Protein AF-A0AAD5MG02-F1 (afdb_monomer_lite)

Radius of gyration: 31.18 Å; chains: 1; bounding box: 85×45×85 Å

Secondary structure (DSSP, 8-state):
----HHHHHHHHHHHHH-SS--HHHHHHHHHHTT-S-HHHHHHHHHHHHHHGGG-GGGHHHHHHHHHGGGGSS-HHHHHHHHHHGGGGGSS-GGGHHHHHHHHHHGGG-S-HHHHHHHHHHHHHHHHHSHHHHHHHHHHHHHH--SHHHHHHHHHHHHHHHHHHSTT---HHHHHHHHHHHHHHHHH--HHHHHHHHHHHHH-SSS-HHHHHHHHHHHHHHHHHHHHHHHHS---HHHHHHHHHHHHHHHHHHHHHHHSGGGTT--B-HHHHHHHHHGGGGGGGS-HHHHHHHHHHHHHHHHTT-BPPPS-THHHHHHHHHHHHHSPPTTS-----THHHHHHTT--------HHHHHHHHHHHHHHHHH-

pLDDT: mean 81.44, std 16.04, range [29.83, 98.19]

Organism: Parelaphostrongylus tenuis (NCBI:txid148309)

InterPro domains:
  IPR008383 Apoptosis inhibitory 5 [PF05918] (7-350)
  IPR008383 Apoptosis inhibitory 5 [PTHR12758] (4-356)
  IPR016024 Armadillo-type fold [SSF48371] (6-332)

Structure (mmCIF, N/CA/C/O backbone):
data_AF-A0AAD5MG02-F1
#
_entry.id   AF-A0AAD5MG02-F1
#
loop_
_atom_site.group_PDB
_atom_site.id
_atom_site.type_symbol
_atom_site.label_atom_id
_atom_site.label_alt_id
_atom_site.label_comp_id
_atom_site.label_asym_id
_atom_site.label_entity_id
_atom_site.label_seq_id
_atom_site.pdbx_PDB_ins_code
_atom_site.Cartn_x
_atom_site.Cartn_y
_atom_site.Cartn_z
_atom_site.occupancy
_atom_site.B_iso_or_equiv
_atom_site.auth_seq_id
_atom_site.auth_comp_id
_atom_site.auth_asym_id
_atom_site.auth_atom_id
_atom_site.pdbx_PDB_model_num
ATOM 1 N N . MET A 1 1 ? -28.389 16.555 26.994 1.00 54.78 1 MET A N 1
ATOM 2 C CA . MET A 1 1 ? -27.982 16.157 28.359 1.00 54.78 1 MET A CA 1
ATOM 3 C C . MET A 1 1 ? -26.572 16.661 28.586 1.00 54.78 1 MET A C 1
ATOM 5 O O . MET A 1 1 ? -25.780 16.582 27.655 1.00 54.78 1 MET A O 1
ATOM 9 N N . ASN A 1 2 ? -26.277 17.225 29.756 1.00 69.19 2 ASN A N 1
ATOM 10 C CA . ASN A 1 2 ? -24.897 17.519 30.132 1.00 69.19 2 ASN A CA 1
ATOM 11 C C . ASN A 1 2 ? -24.335 16.233 30.746 1.00 69.19 2 ASN A C 1
ATOM 13 O O . ASN A 1 2 ? -24.866 15.777 31.755 1.00 69.19 2 ASN A O 1
ATOM 17 N N . PHE A 1 3 ? -23.372 15.599 30.084 1.00 79.94 3 PHE A N 1
ATOM 18 C CA . PHE A 1 3 ? -22.771 14.362 30.577 1.00 79.94 3 PHE A CA 1
ATOM 19 C C . PHE A 1 3 ? -21.590 14.726 31.468 1.00 79.94 3 PHE A C 1
ATOM 21 O O . PHE A 1 3 ? -20.590 15.234 30.963 1.00 79.94 3 PHE A O 1
ATOM 28 N N . ASP A 1 4 ? -21.718 14.477 32.769 1.00 84.56 4 ASP A N 1
ATOM 29 C CA . ASP A 1 4 ? -20.604 14.539 33.710 1.00 84.56 4 ASP A CA 1
ATOM 30 C C . ASP A 1 4 ? -20.109 13.126 34.065 1.00 84.56 4 ASP A C 1
ATOM 32 O O . ASP A 1 4 ? -20.733 12.109 33.743 1.00 84.56 4 ASP A O 1
ATOM 36 N N . ALA A 1 5 ? -18.940 13.055 34.705 1.00 85.56 5 ALA A N 1
ATOM 37 C CA . ALA A 1 5 ? -18.334 11.783 35.081 1.00 85.56 5 ALA A CA 1
ATOM 38 C C . ALA A 1 5 ? -19.206 10.973 36.060 1.00 85.56 5 ALA A C 1
ATOM 40 O O . ALA A 1 5 ? -19.232 9.748 35.965 1.00 85.56 5 ALA A O 1
ATOM 41 N N . SER A 1 6 ? -19.934 11.633 36.970 1.00 87.56 6 SER A N 1
ATOM 42 C CA . SER A 1 6 ? -20.776 10.961 37.971 1.00 87.56 6 SER A CA 1
ATOM 43 C C . SER A 1 6 ? -21.927 10.213 37.304 1.00 87.56 6 SER A C 1
ATOM 45 O O . SER A 1 6 ? -22.115 9.024 37.552 1.00 87.56 6 SER A O 1
ATOM 47 N N . ALA A 1 7 ? -22.634 10.879 36.389 1.00 88.12 7 ALA A N 1
ATOM 48 C CA . ALA A 1 7 ? -23.720 10.281 35.626 1.00 88.12 7 ALA A CA 1
ATOM 49 C C . ALA A 1 7 ? -23.243 9.068 34.814 1.00 88.12 7 ALA A C 1
ATOM 51 O O . ALA A 1 7 ? -23.943 8.060 34.732 1.00 88.12 7 ALA A O 1
ATOM 52 N N . LEU A 1 8 ? -22.035 9.129 34.243 1.00 89.50 8 LEU A N 1
ATOM 53 C CA . LEU A 1 8 ? -21.461 8.008 33.497 1.00 89.50 8 LEU A CA 1
ATOM 54 C C . LEU A 1 8 ? -21.097 6.819 34.389 1.00 89.50 8 LEU A C 1
ATOM 56 O O . LEU A 1 8 ? -21.313 5.682 33.975 1.00 89.50 8 LEU A O 1
ATOM 60 N N . TYR A 1 9 ? -20.581 7.047 35.599 1.00 91.00 9 TYR A N 1
ATOM 61 C CA . TYR A 1 9 ? -20.333 5.956 36.546 1.00 91.00 9 TYR A CA 1
ATOM 62 C C . TYR A 1 9 ? -21.632 5.289 37.003 1.00 91.00 9 TYR A C 1
ATOM 64 O O . TYR A 1 9 ? -21.687 4.063 37.054 1.00 91.00 9 TYR A O 1
ATOM 72 N N . GLU A 1 10 ? -22.690 6.064 37.256 1.00 89.50 10 GLU A N 1
ATOM 73 C CA . GLU A 1 10 ? -24.010 5.508 37.575 1.00 89.50 10 GLU A CA 1
ATOM 74 C C . GLU A 1 10 ? -24.573 4.678 36.414 1.00 89.50 10 GLU A C 1
ATOM 76 O O . GLU A 1 10 ? -25.092 3.586 36.640 1.00 89.50 10 GLU A O 1
ATOM 81 N N . ILE A 1 11 ? -24.439 5.159 35.170 1.00 87.69 11 ILE A N 1
ATOM 82 C CA . ILE A 1 11 ? -24.809 4.392 33.970 1.00 87.69 11 ILE A CA 1
ATOM 83 C C . ILE A 1 11 ? -23.996 3.093 33.896 1.00 87.69 11 ILE A C 1
ATOM 85 O O . ILE A 1 11 ? -24.567 2.029 33.678 1.00 87.69 11 ILE A O 1
ATOM 89 N N . CYS A 1 12 ? -22.678 3.150 34.110 1.00 87.44 12 CYS A N 1
ATOM 90 C CA . CYS A 1 12 ? -21.825 1.962 34.091 1.00 87.44 12 CYS A CA 1
ATOM 91 C C . CYS A 1 12 ? -22.252 0.939 35.143 1.00 87.44 12 CYS A C 1
ATOM 93 O O . CYS A 1 12 ? -22.346 -0.242 34.829 1.00 87.44 12 CYS A O 1
ATOM 95 N N . GLN A 1 13 ? -22.544 1.380 36.368 1.00 87.88 13 GLN A N 1
ATOM 96 C CA . GLN A 1 13 ? -22.988 0.488 37.433 1.00 87.88 13 GLN A CA 1
ATOM 97 C C . GLN A 1 13 ? -24.324 -0.176 37.078 1.00 87.88 13 GLN A C 1
ATOM 99 O O . GLN A 1 13 ? -24.464 -1.387 37.218 1.00 87.88 13 GLN A O 1
ATOM 104 N N . ARG A 1 14 ? -25.279 0.574 36.512 1.00 86.88 14 ARG A N 1
ATOM 105 C CA . ARG A 1 14 ? -26.535 -0.011 36.017 1.00 86.88 14 ARG A CA 1
ATOM 106 C C . ARG A 1 14 ? -26.313 -1.008 34.881 1.00 86.88 14 ARG A C 1
ATOM 108 O O . ARG A 1 14 ? -26.971 -2.044 34.859 1.00 86.88 14 ARG A O 1
ATOM 115 N N . LEU A 1 15 ? -25.387 -0.740 33.961 1.00 86.81 15 LEU A N 1
ATOM 116 C CA . LEU A 1 15 ? -25.027 -1.669 32.883 1.00 86.81 15 LEU A CA 1
ATOM 117 C C . LEU A 1 15 ? -24.324 -2.939 33.396 1.00 86.81 15 LEU A C 1
ATOM 119 O O . LEU A 1 15 ? -24.444 -3.985 32.766 1.00 86.81 15 LEU A O 1
ATOM 123 N N . GLU A 1 16 ? -23.609 -2.868 34.521 1.00 85.62 16 GLU A N 1
ATOM 124 C CA . GLU A 1 16 ? -23.004 -4.034 35.180 1.00 85.62 16 GLU A CA 1
ATOM 125 C C . GLU A 1 16 ? -24.028 -4.864 35.966 1.00 85.62 16 GLU A C 1
ATOM 127 O O . GLU A 1 16 ? -24.020 -6.092 35.876 1.00 85.62 16 GLU A O 1
ATOM 132 N N . ASP A 1 17 ? -24.906 -4.194 36.715 1.00 82.62 17 ASP A N 1
ATOM 133 C CA . ASP A 1 17 ? -25.887 -4.826 37.603 1.00 82.62 17 ASP A CA 1
ATOM 134 C C . ASP A 1 17 ? -27.104 -5.370 36.836 1.00 82.62 17 ASP A C 1
ATOM 136 O O . ASP A 1 17 ? -27.787 -6.300 37.282 1.00 82.62 17 ASP A O 1
ATOM 140 N N . SER A 1 18 ? -27.409 -4.797 35.669 1.00 63.44 18 SER A N 1
ATOM 141 C CA . SER A 1 18 ? -28.545 -5.226 34.863 1.00 63.44 18 SER A CA 1
ATOM 142 C C . SER A 1 18 ? -28.250 -6.539 34.130 1.00 63.44 18 SER A C 1
ATOM 144 O O . SER A 1 18 ? -27.564 -6.613 33.117 1.00 63.44 18 SER A O 1
ATOM 146 N N . HIS A 1 19 ? -28.898 -7.615 34.582 1.00 53.25 19 HIS A N 1
ATOM 147 C CA . HIS A 1 19 ? -29.092 -8.820 33.765 1.00 53.25 19 HIS A CA 1
ATOM 148 C C . HIS A 1 19 ? -30.003 -8.565 32.541 1.00 53.25 19 HIS A C 1
ATOM 150 O O . HI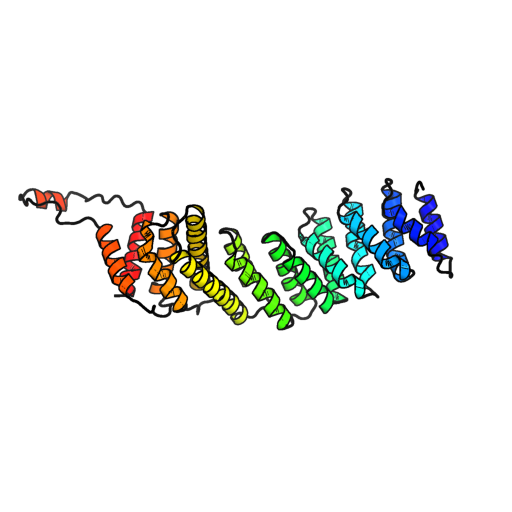S A 1 19 ? -30.110 -9.414 31.653 1.00 53.25 19 HIS A O 1
ATOM 156 N N . SER A 1 20 ? -30.680 -7.410 32.494 1.00 52.50 20 SER A N 1
ATOM 157 C CA . SER A 1 20 ? -31.603 -6.987 31.440 1.00 52.50 20 SER A CA 1
ATOM 158 C C . SER A 1 20 ? -30.958 -5.969 30.502 1.00 52.50 20 SER A C 1
ATOM 160 O O . SER A 1 20 ? -30.502 -4.921 30.938 1.00 52.50 20 SER A O 1
ATOM 162 N N . LYS A 1 21 ? -30.998 -6.267 29.203 1.00 57.50 21 LYS A N 1
ATOM 163 C CA . LYS A 1 21 ? -30.464 -5.483 28.080 1.00 57.50 21 LYS A CA 1
ATOM 164 C C . LYS A 1 21 ? -31.166 -4.122 27.908 1.00 57.50 21 LYS A C 1
ATOM 166 O O . LYS A 1 21 ? -31.864 -3.925 26.913 1.00 57.50 21 LYS A O 1
ATOM 171 N N . ASP A 1 22 ? -31.035 -3.196 28.855 1.00 65.50 22 ASP A N 1
ATOM 172 C CA . ASP A 1 22 ? -31.607 -1.858 28.691 1.00 65.50 22 ASP A CA 1
ATOM 173 C C . ASP A 1 22 ? -30.746 -1.045 27.712 1.00 65.50 22 ASP A C 1
ATOM 175 O O . ASP A 1 22 ? -29.713 -0.467 28.049 1.00 65.50 22 ASP A O 1
ATOM 179 N N . SER A 1 23 ? -31.163 -1.066 26.444 1.00 78.50 23 SER A N 1
ATOM 180 C CA . SER A 1 23 ? -30.468 -0.438 25.309 1.00 78.50 23 SER A CA 1
ATOM 181 C C . SER A 1 23 ? -30.366 1.094 25.458 1.00 78.50 23 SER A C 1
ATOM 183 O O . SER A 1 23 ? -29.546 1.735 24.797 1.00 78.50 23 SER A O 1
ATOM 185 N N . THR A 1 24 ? -31.156 1.692 26.359 1.00 87.06 24 THR A N 1
ATOM 186 C CA . THR A 1 24 ? -31.164 3.138 26.624 1.00 87.06 24 THR A CA 1
ATOM 187 C C . THR A 1 24 ? -29.880 3.617 27.295 1.00 87.06 24 THR A C 1
ATOM 189 O O . THR A 1 24 ? -29.286 4.597 26.849 1.00 87.06 24 THR A O 1
ATOM 192 N N . ASP A 1 25 ? -29.415 2.920 28.332 1.00 89.12 25 ASP A N 1
ATOM 193 C CA . ASP A 1 25 ? -28.222 3.325 29.086 1.00 89.12 25 ASP A CA 1
ATOM 194 C C . ASP A 1 25 ? -26.956 3.215 28.221 1.00 89.12 25 ASP A C 1
ATOM 196 O O . ASP A 1 25 ? -26.110 4.111 28.219 1.00 89.12 25 ASP A O 1
ATOM 200 N N . PHE A 1 26 ? -26.866 2.179 27.381 1.00 92.00 26 PHE A N 1
ATOM 201 C CA . PHE A 1 26 ? -25.775 2.066 26.413 1.00 92.00 26 PHE A CA 1
ATOM 202 C C . PHE A 1 26 ? -25.835 3.168 25.343 1.00 92.00 26 PHE A C 1
ATOM 204 O O . PHE A 1 26 ? -24.799 3.714 24.962 1.00 92.00 26 PHE A O 1
ATOM 211 N N . GLN A 1 27 ? -27.034 3.562 24.896 1.00 93.75 27 GLN A N 1
ATOM 212 C CA . GLN A 1 27 ? -27.193 4.704 23.992 1.00 93.75 27 GLN A CA 1
ATOM 213 C C . GLN A 1 27 ? -26.687 6.008 24.627 1.00 93.75 27 GLN A C 1
ATOM 215 O O . GLN A 1 27 ? -26.018 6.784 23.947 1.00 93.75 27 GLN A O 1
ATOM 220 N N . LEU A 1 28 ? -26.926 6.226 25.925 1.00 92.56 28 LEU A N 1
ATOM 221 C CA . LEU A 1 28 ? -26.389 7.387 26.640 1.00 92.56 28 LEU A CA 1
ATOM 222 C C . LEU A 1 28 ? -24.854 7.384 26.669 1.00 92.56 28 LEU A C 1
ATOM 224 O O . LEU A 1 28 ? -24.252 8.444 26.498 1.00 92.56 28 LEU A O 1
ATOM 228 N N . CYS A 1 29 ? -24.206 6.219 26.814 1.00 93.56 29 CYS A N 1
ATOM 229 C CA . CYS A 1 29 ? -22.749 6.117 26.670 1.00 93.56 29 CYS A CA 1
ATOM 230 C C . CYS A 1 29 ? -22.286 6.528 25.266 1.00 93.56 29 CYS A C 1
ATOM 232 O O . CYS A 1 29 ? -21.347 7.313 25.144 1.00 93.56 29 CYS A O 1
ATOM 234 N N . ILE A 1 30 ? -22.959 6.050 24.213 1.00 95.50 30 ILE A N 1
ATOM 235 C CA . ILE A 1 30 ? -22.635 6.407 22.822 1.00 95.50 30 ILE A CA 1
ATOM 236 C C . ILE A 1 30 ? -22.778 7.919 22.603 1.00 95.50 30 ILE A C 1
ATOM 238 O O . ILE A 1 30 ? -21.907 8.548 22.000 1.00 95.50 30 ILE A O 1
ATOM 242 N N . ASP A 1 31 ? -23.850 8.520 23.113 1.00 94.69 31 ASP A N 1
ATOM 243 C CA . ASP A 1 31 ? -24.109 9.953 22.973 1.00 94.69 31 ASP A CA 1
ATOM 244 C C . ASP A 1 31 ? -23.069 10.789 23.740 1.00 94.69 31 ASP A C 1
ATOM 246 O O . ASP A 1 31 ? -22.605 11.823 23.248 1.00 94.69 31 ASP A O 1
ATOM 250 N N . ALA A 1 32 ? -22.629 10.306 24.906 1.00 94.44 32 ALA A N 1
ATOM 251 C CA . ALA A 1 32 ? -21.618 10.953 25.737 1.00 94.44 32 ALA A CA 1
ATOM 252 C C . ALA A 1 32 ? -20.209 10.963 25.120 1.00 94.44 32 ALA A C 1
ATOM 254 O O . ALA A 1 32 ? -19.401 11.821 25.484 1.00 94.44 32 ALA A O 1
ATOM 255 N N . ILE A 1 33 ? -19.912 10.105 24.133 1.00 95.56 33 ILE A N 1
ATOM 256 C CA . ILE A 1 33 ? -18.658 10.179 23.353 1.00 95.56 33 ILE A CA 1
ATOM 257 C C . ILE A 1 33 ? -18.509 11.559 22.691 1.00 95.56 33 ILE A C 1
ATOM 259 O O . ILE A 1 33 ? -17.402 12.074 22.538 1.00 95.56 33 ILE A O 1
ATOM 263 N N . LYS A 1 34 ? -19.626 12.201 22.335 1.00 90.62 34 LYS A N 1
ATOM 264 C CA . LYS A 1 34 ? -19.642 13.530 21.708 1.00 90.62 34 LYS A CA 1
ATOM 265 C C . LYS A 1 34 ? -19.644 14.679 22.723 1.00 90.62 34 LYS A C 1
ATOM 267 O O . LYS A 1 34 ? -19.766 15.833 22.317 1.00 90.62 34 LYS A O 1
ATOM 272 N N . SER A 1 35 ? -19.512 14.391 24.022 1.00 88.94 35 SER A N 1
ATOM 273 C CA . SER A 1 35 ? -19.471 15.413 25.074 1.00 88.94 35 SER A CA 1
ATOM 274 C C . SER A 1 35 ? -18.308 16.394 24.873 1.00 88.94 35 SER A C 1
ATOM 276 O O . SER A 1 35 ? -17.246 16.038 24.354 1.00 88.94 35 SER A O 1
ATOM 278 N N . GLY A 1 36 ? -18.507 17.645 25.297 1.00 85.94 36 GLY A N 1
ATOM 279 C CA . GLY A 1 36 ? -17.442 18.649 25.363 1.00 85.94 36 GLY A CA 1
ATOM 280 C C . GLY A 1 36 ? -16.478 18.426 26.532 1.00 85.94 36 GLY A C 1
ATOM 281 O O . GLY A 1 36 ? -15.329 18.853 26.458 1.00 85.94 36 GLY A O 1
ATOM 282 N N . ASP A 1 37 ? -16.916 17.728 27.585 1.00 90.38 37 ASP A N 1
ATOM 283 C CA . ASP A 1 37 ? -16.058 17.361 28.714 1.00 90.38 37 ASP A CA 1
ATOM 284 C C . ASP A 1 37 ? -15.149 16.180 28.338 1.00 90.38 37 ASP A C 1
ATOM 286 O O . ASP A 1 37 ? -15.613 15.086 28.005 1.00 90.38 37 ASP A O 1
ATOM 290 N N . ILE A 1 38 ? -13.836 16.408 28.410 1.00 91.06 38 ILE A N 1
ATOM 291 C CA . ILE A 1 38 ? -12.793 15.435 28.070 1.00 91.06 38 ILE A CA 1
ATOM 292 C C . ILE A 1 38 ? -12.845 14.215 28.998 1.00 91.06 38 ILE A C 1
ATOM 294 O O . ILE A 1 38 ? -12.635 13.093 28.533 1.00 91.06 38 ILE A O 1
ATOM 298 N N . LEU A 1 39 ? -13.125 14.403 30.292 1.00 91.38 39 LEU A N 1
ATOM 299 C CA . LEU A 1 39 ? -13.183 13.293 31.247 1.00 91.38 39 LEU A CA 1
ATOM 300 C C . LEU A 1 39 ? -14.397 12.410 30.968 1.00 91.38 39 LEU A C 1
ATOM 302 O O . LEU A 1 39 ? -14.245 11.196 30.811 1.00 91.38 39 LEU A O 1
ATOM 306 N N . ALA A 1 40 ? -15.574 13.023 30.828 1.00 92.75 40 ALA A N 1
ATOM 307 C CA . ALA A 1 40 ? -16.793 12.316 30.456 1.00 92.75 40 ALA A CA 1
ATOM 308 C C . ALA A 1 40 ? -16.628 11.576 29.119 1.00 92.75 40 ALA A C 1
ATOM 310 O O . ALA A 1 40 ? -16.962 10.399 29.012 1.00 92.75 40 ALA A O 1
ATOM 311 N N . LYS A 1 41 ? -16.019 12.219 28.119 1.00 94.56 41 LYS A N 1
ATOM 312 C CA . LYS A 1 41 ? -15.727 11.605 26.819 1.00 94.56 41 LYS A CA 1
ATOM 313 C C . LYS A 1 41 ? -14.838 10.366 26.937 1.00 94.56 41 LYS A C 1
ATOM 315 O O . LYS A 1 41 ? -15.163 9.326 26.368 1.00 94.56 41 LYS A O 1
ATOM 320 N N . LYS A 1 42 ? -13.722 10.453 27.669 1.00 95.25 42 LYS A N 1
ATOM 321 C CA . LYS A 1 42 ? -12.801 9.316 27.857 1.00 95.25 42 LYS A CA 1
ATOM 322 C C . LYS A 1 42 ? -13.487 8.149 28.570 1.00 95.25 42 LYS A C 1
ATOM 324 O O . LYS A 1 42 ? -13.330 7.007 28.141 1.00 95.25 42 LYS A O 1
ATOM 329 N N . LEU A 1 43 ? -14.289 8.430 29.599 1.00 95.44 43 LEU A N 1
ATOM 330 C CA . LEU A 1 43 ? -15.087 7.413 30.292 1.00 95.44 43 LEU A CA 1
ATOM 331 C C . LEU A 1 43 ? -16.120 6.769 29.362 1.00 95.44 43 LEU A C 1
ATOM 333 O O . LEU A 1 43 ? -16.201 5.545 29.282 1.00 95.44 43 LEU A O 1
ATOM 337 N N . ALA A 1 44 ? -16.850 7.580 28.597 1.00 96.31 44 ALA A N 1
ATOM 338 C CA . ALA A 1 44 ? -17.839 7.105 27.637 1.00 96.31 44 ALA A CA 1
ATOM 339 C C . ALA A 1 44 ? -17.224 6.167 26.587 1.00 96.31 44 ALA A C 1
ATOM 341 O O . ALA A 1 44 ? -17.791 5.115 26.295 1.00 96.31 44 ALA A O 1
ATOM 342 N N . ILE A 1 45 ? -16.035 6.492 26.069 1.00 97.38 45 ILE A N 1
ATOM 343 C CA . ILE A 1 45 ? -15.289 5.632 25.137 1.00 97.38 45 ILE A CA 1
ATOM 344 C C . ILE A 1 45 ? -14.947 4.283 25.787 1.00 97.38 45 ILE A C 1
ATOM 346 O O . ILE A 1 45 ? -15.205 3.234 25.195 1.00 97.38 45 ILE A O 1
ATOM 350 N N . GLN A 1 46 ? -14.407 4.290 27.011 1.00 96.56 46 GLN A N 1
ATOM 351 C CA . GLN A 1 46 ? -14.048 3.062 27.734 1.00 96.56 46 GLN A CA 1
ATOM 352 C C . GLN A 1 46 ? -15.262 2.163 27.981 1.00 96.56 46 GLN A C 1
ATOM 354 O O . GLN A 1 46 ? -15.201 0.961 27.716 1.00 96.56 46 GLN A O 1
ATOM 359 N N . PHE A 1 47 ? -16.372 2.736 28.450 1.00 95.06 47 PHE A N 1
ATOM 360 C CA . PHE A 1 47 ? -17.608 1.988 28.687 1.00 95.06 47 PHE A CA 1
ATOM 361 C C . PHE A 1 47 ? -18.204 1.463 27.384 1.00 95.06 47 PHE A C 1
ATOM 363 O O . PHE A 1 47 ? -18.626 0.309 27.326 1.00 95.06 47 PHE A O 1
ATOM 370 N N . THR A 1 48 ? -18.150 2.253 26.310 1.00 96.25 48 THR A N 1
ATOM 371 C CA . THR A 1 48 ? -18.650 1.822 25.002 1.00 96.25 48 THR A CA 1
ATOM 372 C C . THR A 1 48 ? -17.891 0.600 24.490 1.00 96.25 48 THR A C 1
ATOM 374 O O . THR A 1 48 ? -18.529 -0.358 24.062 1.00 96.25 48 THR A O 1
ATOM 377 N N . PHE A 1 49 ? -16.556 0.570 24.594 1.00 96.12 49 PHE A N 1
ATOM 378 C CA . PHE A 1 49 ? -15.783 -0.631 24.252 1.00 96.12 49 PHE A CA 1
ATOM 379 C C . PHE A 1 49 ? -16.104 -1.813 25.167 1.00 96.12 49 PHE A C 1
ATOM 381 O O . PHE A 1 49 ? -16.282 -2.930 24.687 1.00 96.12 49 PHE A O 1
ATOM 388 N N . ARG A 1 50 ? -16.205 -1.576 26.480 1.00 94.06 50 ARG A N 1
ATOM 389 C CA . ARG A 1 50 ? -16.451 -2.630 27.473 1.00 94.06 50 ARG A CA 1
ATOM 390 C C . ARG A 1 50 ? -17.767 -3.370 27.236 1.00 94.06 50 ARG A C 1
ATOM 392 O O . ARG A 1 50 ? -17.807 -4.587 27.388 1.00 94.06 50 ARG A O 1
ATOM 399 N N . PHE A 1 51 ? -18.825 -2.645 26.881 1.00 92.25 51 PHE A N 1
ATOM 400 C CA . PHE A 1 51 ? -20.167 -3.207 26.717 1.00 92.25 51 PHE A CA 1
ATOM 401 C C . PHE A 1 51 ? -20.554 -3.468 25.252 1.00 92.25 51 PHE A C 1
ATOM 403 O O . PHE A 1 51 ? -21.650 -3.964 24.999 1.00 92.25 51 PHE A O 1
ATOM 410 N N . PHE A 1 52 ? -19.665 -3.198 24.288 1.00 93.00 52 PHE A N 1
ATOM 411 C CA . PHE A 1 52 ? -19.932 -3.299 22.846 1.00 93.00 52 PHE A CA 1
ATOM 412 C C . PHE A 1 52 ? -20.576 -4.631 22.425 1.00 93.00 52 PHE A C 1
ATOM 414 O O . PHE A 1 52 ? -21.543 -4.665 21.659 1.00 93.00 52 PHE A O 1
ATOM 421 N N . ASP A 1 53 ? -20.068 -5.746 22.951 1.00 90.25 53 ASP A N 1
ATOM 422 C CA . ASP A 1 53 ? -20.554 -7.074 22.581 1.00 90.25 53 ASP A CA 1
ATOM 423 C C . ASP A 1 53 ? -21.942 -7.399 23.153 1.00 90.25 53 ASP A C 1
ATOM 425 O O . ASP A 1 53 ? -22.643 -8.232 22.575 1.00 90.25 53 ASP A O 1
ATOM 429 N N . LEU A 1 54 ? -22.372 -6.724 24.225 1.00 89.88 54 LEU A N 1
ATOM 430 C CA . LEU A 1 54 ? -23.654 -6.976 24.893 1.00 89.88 54 LEU A CA 1
ATOM 431 C C . LEU A 1 54 ? -24.860 -6.393 24.139 1.00 89.88 54 LEU A C 1
ATOM 433 O O . LEU A 1 54 ? -25.978 -6.877 24.329 1.00 89.88 54 LEU A O 1
ATOM 437 N N . PHE A 1 55 ? -24.636 -5.413 23.255 1.00 90.25 55 PHE A N 1
ATOM 438 C CA . PHE A 1 55 ? -25.692 -4.672 2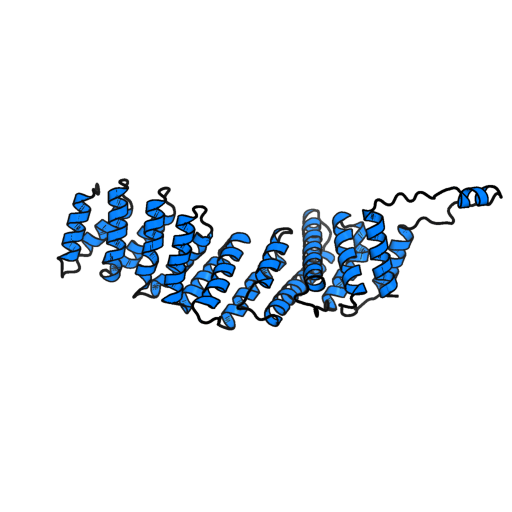2.549 1.00 90.25 55 PHE A CA 1
ATOM 439 C C . PHE A 1 55 ? -25.543 -4.743 21.016 1.00 90.25 55 PHE A C 1
ATOM 441 O O . PHE A 1 55 ? -25.171 -3.750 20.383 1.00 90.25 55 PHE A O 1
ATOM 448 N N . PRO A 1 56 ? -25.827 -5.902 20.378 1.00 89.50 56 PRO A N 1
ATOM 449 C CA . PRO A 1 56 ? -25.688 -6.085 18.929 1.00 89.50 56 PRO A CA 1
ATOM 450 C C . PRO A 1 56 ? -26.432 -5.045 18.081 1.00 89.50 56 PRO A C 1
ATOM 452 O O . PRO A 1 56 ? -25.912 -4.603 17.061 1.00 89.50 56 PRO A O 1
ATOM 455 N N . ASP A 1 57 ? -27.614 -4.615 18.528 1.00 90.88 57 ASP A N 1
ATOM 456 C CA . ASP A 1 57 ? -28.476 -3.612 17.890 1.00 90.88 57 ASP A CA 1
ATOM 457 C C . ASP A 1 57 ? -27.859 -2.205 17.850 1.00 90.88 57 ASP A C 1
ATOM 459 O O . ASP A 1 57 ? -28.254 -1.371 17.035 1.00 90.88 57 ASP A O 1
ATOM 463 N N . LYS A 1 58 ? -26.864 -1.940 18.702 1.00 92.50 58 LYS A N 1
ATOM 464 C CA . LYS A 1 58 ? -26.204 -0.635 18.829 1.00 92.50 58 LYS A CA 1
ATOM 465 C C . LYS A 1 58 ? -24.766 -0.616 18.321 1.00 92.50 58 LYS A C 1
ATOM 467 O O . LYS A 1 58 ? -24.186 0.464 18.232 1.00 92.50 58 LYS A O 1
ATOM 472 N N . ARG A 1 59 ? -24.193 -1.762 17.939 1.00 92.94 59 ARG A N 1
ATOM 473 C CA . ARG A 1 59 ? -22.778 -1.880 17.535 1.00 92.94 59 ARG A CA 1
ATOM 474 C C . ARG A 1 59 ? -22.387 -0.938 16.400 1.00 92.94 59 ARG A C 1
ATOM 476 O O . ARG A 1 59 ? -21.375 -0.259 16.508 1.00 92.94 59 ARG A O 1
ATOM 483 N N . ALA A 1 60 ? -23.207 -0.832 15.355 1.00 93.94 60 ALA A N 1
ATOM 484 C CA . ALA A 1 60 ? -22.928 0.074 14.239 1.00 93.94 60 ALA A CA 1
ATOM 485 C C . ALA A 1 60 ? -22.889 1.549 14.686 1.00 93.94 60 ALA A C 1
ATOM 487 O O . ALA A 1 60 ? -21.978 2.291 14.324 1.00 93.94 60 ALA A O 1
ATOM 488 N N . ALA A 1 61 ? -23.845 1.970 15.522 1.00 95.38 61 ALA A N 1
ATOM 489 C CA . ALA A 1 61 ? -23.882 3.329 16.061 1.00 95.38 61 ALA A CA 1
ATOM 490 C C . ALA A 1 61 ? -22.694 3.605 16.998 1.00 95.38 61 ALA A C 1
ATOM 492 O O . ALA A 1 61 ? -22.060 4.655 16.892 1.00 95.38 61 ALA A O 1
ATOM 493 N N . ALA A 1 62 ? -22.365 2.645 17.867 1.00 96.12 62 ALA A N 1
ATOM 494 C CA . ALA A 1 62 ? -21.227 2.716 18.774 1.00 96.12 62 ALA A CA 1
ATOM 495 C C . ALA A 1 62 ? -19.901 2.820 18.011 1.00 96.12 62 ALA A C 1
ATOM 497 O O . ALA A 1 62 ? -19.102 3.708 18.295 1.00 96.12 62 ALA A O 1
ATOM 498 N N . LEU A 1 63 ? -19.685 1.965 17.006 1.00 96.44 63 LEU A N 1
ATOM 499 C CA . LEU A 1 63 ? -18.456 1.958 16.215 1.00 96.44 63 LEU A CA 1
ATOM 500 C C . LEU A 1 63 ? -18.272 3.273 15.453 1.00 96.44 63 LEU A C 1
ATOM 502 O O . LEU A 1 63 ? -17.200 3.866 15.516 1.00 96.44 63 LEU A O 1
ATOM 506 N N . ASN A 1 64 ? -19.330 3.780 14.815 1.00 96.19 64 ASN A N 1
ATOM 507 C CA . ASN A 1 64 ? -19.288 5.068 14.122 1.00 96.19 64 ASN A CA 1
ATOM 508 C C . ASN A 1 64 ? -18.992 6.230 15.084 1.00 96.19 64 ASN A C 1
ATOM 510 O O . ASN A 1 64 ? -18.211 7.126 14.760 1.00 96.19 64 ASN A O 1
ATOM 514 N N . ALA A 1 65 ? -19.580 6.217 16.286 1.00 97.00 65 ALA A N 1
ATOM 515 C CA . ALA A 1 65 ? -19.290 7.220 17.306 1.00 97.00 65 ALA A CA 1
ATOM 516 C C . ALA A 1 65 ? -17.827 7.153 17.766 1.00 97.00 65 ALA A C 1
ATOM 518 O O . ALA A 1 65 ? -17.172 8.191 17.839 1.00 97.00 65 ALA A O 1
ATOM 519 N N . LEU A 1 66 ? -17.292 5.954 18.001 1.00 97.56 66 LEU A N 1
ATOM 520 C CA . LEU A 1 66 ? -15.890 5.745 18.366 1.00 97.56 66 LEU A CA 1
ATOM 521 C C . LEU A 1 66 ? -14.941 6.216 17.255 1.00 97.56 66 LEU A C 1
ATOM 523 O O . LEU A 1 66 ? -14.055 7.024 17.519 1.00 97.56 66 LEU A O 1
ATOM 527 N N . MET A 1 67 ? -15.161 5.790 16.008 1.00 96.44 67 MET A N 1
ATOM 528 C CA . MET A 1 67 ? -14.327 6.172 14.860 1.00 96.44 67 MET A CA 1
ATOM 529 C C . MET A 1 67 ? -14.334 7.681 14.606 1.00 96.44 67 MET A C 1
ATOM 531 O O . MET A 1 67 ? -13.294 8.245 14.280 1.00 96.44 67 MET A O 1
ATOM 535 N N . SER A 1 68 ? -15.458 8.368 14.845 1.00 96.31 68 SER A N 1
ATOM 536 C CA . SER A 1 68 ? -15.520 9.834 14.731 1.00 96.31 68 SER A CA 1
ATOM 537 C C . SER A 1 68 ? -14.559 10.566 15.676 1.00 96.31 68 SER A C 1
ATOM 539 O O . SER A 1 68 ? -14.230 11.724 15.440 1.00 96.31 68 SER A O 1
ATOM 541 N N . GLN A 1 69 ? -14.099 9.913 16.749 1.00 96.38 69 GLN A N 1
ATOM 542 C CA . GLN A 1 69 ? -13.136 10.502 17.675 1.00 96.38 69 GLN A CA 1
ATOM 543 C C . GLN A 1 69 ? -11.680 10.350 17.217 1.00 96.38 69 GLN A C 1
ATOM 545 O O . GLN A 1 69 ? -10.802 10.933 17.839 1.00 96.38 69 GLN A O 1
ATOM 550 N N . LEU A 1 70 ? -11.394 9.622 16.134 1.00 95.69 70 LEU A N 1
ATOM 551 C CA . LEU A 1 70 ? -10.036 9.514 15.581 1.00 95.69 70 LEU A CA 1
ATOM 552 C C . LEU A 1 70 ? -9.565 10.807 14.907 1.00 95.69 70 LEU A C 1
ATOM 554 O O . LEU A 1 70 ? -8.374 10.980 14.690 1.00 95.69 70 LEU A O 1
ATOM 558 N N . THR A 1 71 ? -10.476 11.730 14.602 1.00 92.88 71 THR A N 1
ATOM 559 C CA . THR A 1 71 ? -10.165 13.016 13.961 1.00 92.88 71 THR A CA 1
ATOM 560 C C . THR A 1 71 ? -10.201 14.196 14.934 1.00 92.88 71 THR A C 1
ATOM 562 O O . THR A 1 71 ? -10.007 15.342 14.531 1.00 92.88 71 THR A O 1
ATOM 565 N N . VAL A 1 72 ? -10.446 13.954 16.228 1.00 93.00 72 VAL A N 1
ATOM 566 C CA . VAL A 1 72 ? -10.502 15.034 17.224 1.00 93.00 72 VAL A CA 1
ATOM 567 C C . VAL A 1 72 ? -9.098 15.490 17.640 1.00 93.00 72 VAL A C 1
ATOM 569 O O . VAL A 1 72 ? -8.168 14.683 17.630 1.00 93.00 72 VAL A O 1
ATOM 572 N N . PRO A 1 73 ? -8.917 16.755 18.072 1.00 89.75 73 PRO A N 1
ATOM 573 C CA . PRO A 1 73 ? -7.593 17.289 18.411 1.00 89.75 73 PRO A CA 1
ATOM 574 C C . PRO A 1 73 ? -6.900 16.606 19.600 1.00 89.75 73 PRO A C 1
ATOM 576 O O . PRO A 1 73 ? -5.671 16.559 19.644 1.00 89.75 73 PRO A O 1
ATOM 579 N N . ASP A 1 74 ? -7.665 16.074 20.558 1.00 93.44 74 ASP A N 1
ATOM 580 C CA . ASP A 1 74 ? -7.118 15.458 21.772 1.00 93.44 74 ASP A CA 1
ATOM 581 C C . ASP A 1 74 ? -6.449 14.108 21.457 1.00 93.44 74 ASP A C 1
ATOM 583 O O . ASP A 1 74 ? -7.110 13.103 21.192 1.00 93.44 74 ASP A O 1
ATOM 587 N N . VAL A 1 75 ? -5.115 14.102 21.512 1.00 92.94 75 VAL A N 1
ATOM 588 C CA . VAL A 1 75 ? -4.257 12.936 21.253 1.00 92.94 75 VAL A CA 1
ATOM 589 C C . VAL A 1 75 ? -4.601 11.764 22.176 1.00 92.94 75 VAL A C 1
ATOM 591 O O . VAL A 1 75 ? -4.624 10.616 21.748 1.00 92.94 75 VAL A O 1
ATOM 594 N N . GLU A 1 76 ? -4.892 12.024 23.449 1.00 94.25 76 GLU A N 1
ATOM 595 C CA . GLU A 1 76 ? -5.155 10.965 24.425 1.00 94.25 76 GLU A CA 1
ATOM 596 C C . GLU A 1 76 ? -6.519 10.305 24.188 1.00 94.25 76 GLU A C 1
ATOM 598 O O . GLU A 1 76 ? -6.677 9.105 24.414 1.00 94.25 76 GLU A O 1
ATOM 603 N N . VAL A 1 77 ? -7.497 11.061 23.684 1.00 95.75 77 VAL A N 1
ATOM 604 C CA . VAL A 1 77 ? -8.765 10.515 23.186 1.00 95.75 77 VAL A CA 1
ATOM 605 C C . VAL A 1 77 ? -8.525 9.626 21.966 1.00 95.75 77 VAL A C 1
ATOM 607 O O . VAL A 1 77 ? -9.018 8.497 21.945 1.00 95.75 77 VAL A O 1
ATOM 610 N N . ARG A 1 78 ? -7.735 10.076 20.981 1.00 96.94 78 ARG A N 1
ATOM 611 C CA . ARG A 1 78 ? -7.425 9.265 19.791 1.00 96.94 78 ARG A CA 1
ATOM 612 C C . ARG A 1 78 ? -6.709 7.966 20.154 1.00 96.94 78 ARG A C 1
ATOM 614 O O . ARG A 1 78 ? -7.161 6.893 19.755 1.00 96.94 78 ARG A O 1
ATOM 621 N N . LYS A 1 79 ? -5.667 8.033 20.991 1.00 96.81 79 LYS A N 1
ATOM 622 C CA . LYS A 1 79 ? -4.939 6.859 21.509 1.00 96.81 79 LYS A CA 1
ATOM 623 C C . LYS A 1 79 ? -5.868 5.849 22.177 1.00 96.81 79 LYS A C 1
ATOM 625 O O . LYS A 1 79 ? -5.753 4.649 21.925 1.00 96.81 79 LYS A O 1
ATOM 630 N N . LEU A 1 80 ? -6.795 6.332 23.006 1.00 97.06 80 LEU A N 1
ATOM 631 C CA . LEU A 1 80 ? -7.771 5.492 23.694 1.00 97.06 80 LEU A CA 1
ATOM 632 C C . LEU A 1 80 ? -8.664 4.735 22.702 1.00 97.06 80 LEU A C 1
ATOM 634 O O . LEU A 1 80 ? -8.899 3.540 22.881 1.00 97.06 80 LEU A O 1
ATOM 638 N N . VAL A 1 81 ? -9.126 5.408 21.646 1.00 98.06 81 VAL A N 1
ATOM 639 C CA . VAL A 1 81 ? -9.929 4.772 20.595 1.00 98.06 81 VAL A CA 1
ATOM 640 C C . VAL A 1 81 ? -9.108 3.760 19.812 1.00 98.06 81 VAL A C 1
ATOM 642 O O . VAL A 1 81 ? -9.532 2.612 19.711 1.00 98.06 81 VAL A O 1
ATOM 645 N N . ILE A 1 82 ? -7.920 4.140 19.333 1.00 98.19 82 ILE A N 1
ATOM 646 C CA . ILE A 1 82 ? -7.012 3.259 18.581 1.00 98.19 82 ILE A CA 1
ATOM 647 C C . ILE A 1 82 ? -6.793 1.944 19.337 1.00 98.19 82 ILE A C 1
ATOM 649 O O . ILE A 1 82 ? -6.964 0.868 18.769 1.00 98.19 82 ILE A O 1
ATOM 653 N N . MET A 1 83 ? -6.484 2.028 20.634 1.00 97.25 83 MET A N 1
ATOM 654 C CA . MET A 1 83 ? -6.262 0.859 21.489 1.00 97.25 83 MET A CA 1
ATOM 655 C C . MET A 1 83 ? -7.502 -0.014 21.688 1.00 97.25 83 MET A C 1
ATOM 657 O O . MET A 1 83 ? -7.369 -1.225 21.871 1.00 97.25 83 MET A O 1
ATOM 661 N N . GLY A 1 84 ? -8.689 0.589 21.720 1.00 96.94 84 GLY A N 1
ATOM 662 C CA . GLY A 1 84 ? -9.938 -0.121 21.966 1.00 96.94 84 GLY A CA 1
ATOM 663 C C . GLY A 1 84 ? -10.512 -0.794 20.722 1.00 96.94 84 GLY A C 1
ATOM 664 O O . GLY A 1 84 ? -11.153 -1.836 20.850 1.00 96.94 84 GLY A O 1
ATOM 665 N N . LEU A 1 85 ? -10.249 -0.269 19.519 1.00 97.44 85 LEU A N 1
ATOM 666 C CA . LEU A 1 85 ? -10.830 -0.766 18.265 1.00 97.44 85 LEU A CA 1
ATOM 667 C C . LEU A 1 85 ? -10.713 -2.289 18.060 1.00 97.44 85 LEU A C 1
ATOM 669 O O . LEU A 1 85 ? -11.735 -2.899 17.736 1.00 97.44 85 LEU A O 1
ATOM 673 N N . PRO A 1 86 ? -9.566 -2.955 18.314 1.00 96.38 86 PRO A N 1
ATOM 674 C CA . PRO A 1 86 ? -9.459 -4.404 18.134 1.00 96.38 86 PRO A CA 1
ATOM 675 C C . PRO A 1 86 ? -10.454 -5.216 18.974 1.00 96.38 86 PRO A C 1
ATOM 677 O O . PRO A 1 86 ? -10.837 -6.314 18.571 1.00 96.38 86 PRO A O 1
ATOM 680 N N . SER A 1 87 ? -10.900 -4.693 20.124 1.00 94.94 87 SER A N 1
ATOM 681 C CA . SER A 1 87 ? -11.879 -5.382 20.976 1.00 94.94 87 SER A CA 1
ATOM 682 C C . SER A 1 87 ? -13.233 -5.558 20.284 1.00 94.94 87 SER A C 1
ATOM 684 O O . SER A 1 87 ? -13.853 -6.606 20.437 1.00 94.94 87 SER A O 1
ATOM 686 N N . THR A 1 88 ? -13.629 -4.607 19.430 1.00 94.81 88 THR A N 1
ATOM 687 C CA . THR A 1 88 ? -14.896 -4.651 18.674 1.00 94.81 88 THR A CA 1
ATOM 688 C C . THR A 1 88 ? -14.932 -5.766 17.623 1.00 94.81 88 THR A C 1
ATOM 690 O O . THR A 1 88 ? -16.003 -6.167 17.172 1.00 94.81 88 THR A O 1
ATOM 693 N N . CYS A 1 89 ? -13.760 -6.295 17.258 1.00 93.88 89 CYS A N 1
ATOM 694 C CA . CYS A 1 89 ? -13.602 -7.383 16.298 1.00 93.88 89 CYS A CA 1
ATOM 695 C C . CYS A 1 89 ? -13.554 -8.766 16.965 1.00 93.88 89 CYS A C 1
ATOM 697 O O . CYS A 1 89 ? -13.604 -9.779 16.275 1.00 93.88 89 CYS A O 1
ATOM 699 N N . ARG A 1 90 ? -13.423 -8.861 18.296 1.00 85.06 90 ARG A N 1
ATOM 700 C CA . ARG A 1 90 ? -13.068 -10.119 18.983 1.00 85.06 90 ARG A CA 1
ATOM 701 C C . ARG A 1 90 ? -14.051 -11.260 18.717 1.00 85.06 90 ARG A C 1
ATOM 703 O O . ARG A 1 90 ? -13.629 -12.390 18.486 1.00 85.06 90 ARG A O 1
ATOM 710 N N . HIS A 1 91 ? -15.342 -10.951 18.744 1.00 83.69 91 HIS A N 1
ATOM 711 C CA . HIS A 1 91 ? -16.429 -11.907 18.524 1.00 83.69 91 HIS A CA 1
ATOM 712 C C . HIS A 1 91 ? -17.263 -11.583 17.283 1.00 83.69 91 HIS A C 1
ATOM 714 O O . HIS A 1 91 ? -18.270 -12.243 17.037 1.00 83.69 91 HIS A O 1
ATOM 720 N N . ASN A 1 92 ? -16.864 -10.567 16.515 1.00 79.75 92 ASN A N 1
ATOM 721 C CA . ASN A 1 92 ? -17.628 -10.093 15.377 1.00 79.75 92 ASN A CA 1
ATOM 722 C C . ASN A 1 92 ? -16.718 -9.780 14.188 1.00 79.75 92 ASN A C 1
ATOM 724 O O . ASN A 1 92 ? -15.957 -8.814 14.206 1.00 79.75 92 ASN A O 1
ATOM 728 N N . THR A 1 93 ? -16.820 -10.603 13.149 1.00 87.00 93 THR A N 1
ATOM 729 C CA . THR A 1 93 ? -16.060 -10.434 11.909 1.00 87.00 93 THR A CA 1
ATOM 730 C C . THR A 1 93 ? -16.585 -9.291 11.045 1.00 87.00 93 THR A C 1
ATOM 732 O O . THR A 1 93 ? -15.824 -8.763 10.243 1.00 87.00 93 THR A O 1
ATOM 735 N N . ASP A 1 94 ? -17.838 -8.868 11.241 1.00 90.38 94 ASP A N 1
ATOM 736 C CA . ASP A 1 94 ? -18.523 -7.891 10.380 1.00 90.38 94 ASP A CA 1
ATOM 737 C C . ASP A 1 94 ? -17.864 -6.505 10.402 1.00 90.38 94 ASP A C 1
ATOM 739 O O . ASP A 1 94 ? -18.023 -5.718 9.474 1.00 90.38 94 ASP A O 1
ATOM 743 N N . TYR A 1 95 ? -17.111 -6.201 11.463 1.00 93.75 95 TYR A N 1
ATOM 744 C CA . TYR A 1 95 ? -16.424 -4.920 11.631 1.00 93.75 95 TYR A CA 1
ATOM 745 C C . TYR A 1 95 ? -14.927 -4.982 11.335 1.00 93.75 95 TYR A C 1
ATOM 747 O O . TYR A 1 95 ? -14.269 -3.944 11.367 1.00 93.75 95 TYR A O 1
ATOM 755 N N . VAL A 1 96 ? -14.375 -6.164 11.035 1.00 95.62 96 VAL A N 1
ATOM 756 C CA . VAL A 1 96 ? -12.934 -6.317 10.782 1.00 95.62 96 VAL A CA 1
ATOM 757 C C . VAL A 1 96 ? -12.505 -5.500 9.571 1.00 95.62 96 VAL A C 1
ATOM 759 O O . VAL A 1 96 ? -11.455 -4.867 9.629 1.00 95.62 96 VAL A O 1
ATOM 762 N N . ASP A 1 97 ? -13.326 -5.463 8.520 1.00 94.69 97 ASP A N 1
ATOM 763 C CA . ASP A 1 97 ? -13.023 -4.703 7.307 1.00 94.69 97 ASP A CA 1
ATOM 764 C C . ASP A 1 97 ? -12.925 -3.200 7.609 1.00 94.69 97 ASP A C 1
ATOM 766 O O . ASP A 1 97 ? -11.905 -2.576 7.328 1.00 94.69 97 ASP A O 1
ATOM 770 N N . GLN A 1 98 ? -13.934 -2.632 8.280 1.00 95.56 98 GLN A N 1
ATOM 771 C CA . GLN A 1 98 ? -13.969 -1.206 8.627 1.00 95.56 98 GLN A CA 1
ATOM 772 C C . GLN A 1 98 ? -12.868 -0.823 9.631 1.00 95.56 98 GLN A C 1
ATOM 774 O O . GLN A 1 98 ? -12.226 0.216 9.499 1.00 95.56 98 GLN A O 1
ATOM 779 N N . VAL A 1 99 ? -12.638 -1.652 10.654 1.00 97.06 99 VAL A N 1
ATOM 780 C CA . VAL A 1 99 ? -11.617 -1.396 11.681 1.00 97.06 99 VAL A CA 1
ATOM 781 C C . VAL A 1 99 ? -10.208 -1.554 11.114 1.00 97.06 99 VAL A C 1
ATOM 783 O O . VAL A 1 99 ? -9.332 -0.749 11.426 1.00 97.06 99 VAL A O 1
ATOM 786 N N . GLY A 1 100 ? -9.981 -2.582 10.296 1.00 97.00 100 GLY A N 1
ATOM 787 C CA . GLY A 1 100 ? -8.700 -2.837 9.649 1.00 97.00 100 GLY A CA 1
ATOM 788 C C . GLY A 1 100 ? -8.318 -1.729 8.671 1.00 97.00 100 GLY A C 1
ATOM 789 O O . GLY A 1 100 ? -7.179 -1.274 8.712 1.00 97.00 100 GLY A O 1
ATOM 790 N N . ASP A 1 101 ? -9.270 -1.260 7.861 1.00 96.12 101 ASP A N 1
ATOM 791 C CA . ASP A 1 101 ? -9.082 -0.161 6.907 1.00 96.12 101 ASP A CA 1
ATOM 792 C C . ASP A 1 101 ? -8.692 1.143 7.622 1.00 96.12 101 ASP A C 1
ATOM 794 O O . ASP A 1 101 ? -7.634 1.711 7.351 1.00 96.12 101 ASP A O 1
ATOM 798 N N . VAL A 1 102 ? -9.464 1.551 8.635 1.00 96.44 102 VAL A N 1
ATOM 799 C CA . VAL A 1 102 ? -9.181 2.767 9.417 1.00 96.44 102 VAL A CA 1
ATOM 800 C C . VAL A 1 102 ? -7.833 2.684 10.138 1.00 96.44 102 VAL A C 1
ATOM 802 O O . VAL A 1 102 ? -7.059 3.639 10.124 1.00 96.44 102 VAL A O 1
ATOM 805 N N . LEU A 1 103 ? -7.508 1.548 10.765 1.00 97.94 103 LEU A N 1
ATOM 806 C CA . LEU A 1 103 ? -6.208 1.376 11.420 1.00 97.94 103 LEU A CA 1
ATOM 807 C C . LEU A 1 103 ? -5.046 1.377 10.413 1.00 97.94 103 LEU A C 1
ATOM 809 O O . LEU A 1 103 ? -3.966 1.849 10.755 1.00 97.94 103 LEU A O 1
ATOM 813 N N . ALA A 1 104 ? -5.244 0.865 9.197 1.00 97.44 104 ALA A N 1
ATOM 814 C CA . ALA A 1 104 ? -4.229 0.896 8.148 1.00 97.44 104 ALA A CA 1
ATOM 815 C C . ALA A 1 104 ? -3.975 2.325 7.646 1.00 97.44 104 ALA A C 1
ATOM 817 O O . ALA A 1 104 ? -2.819 2.725 7.536 1.00 97.44 104 ALA A O 1
ATOM 818 N N . GLN A 1 105 ? -5.027 3.122 7.436 1.00 94.94 105 GLN A N 1
ATOM 819 C CA . GLN A 1 105 ? -4.905 4.539 7.064 1.00 94.94 105 GLN A CA 1
ATOM 820 C C . GLN A 1 105 ? -4.146 5.352 8.128 1.00 94.94 105 GLN A C 1
ATOM 822 O O . GLN A 1 105 ? -3.339 6.221 7.805 1.00 94.94 105 GLN A O 1
ATOM 827 N N . LEU A 1 106 ? -4.322 5.017 9.411 1.00 96.19 106 LEU A N 1
ATOM 828 C CA . LEU A 1 106 ? -3.612 5.661 10.522 1.00 96.19 106 LEU A CA 1
ATOM 829 C C . LEU A 1 106 ? -2.131 5.254 10.656 1.00 96.19 106 LEU A C 1
ATOM 831 O O . LEU A 1 106 ? -1.459 5.704 11.584 1.00 96.19 106 LEU A O 1
ATOM 835 N N . LEU A 1 107 ? -1.574 4.421 9.770 1.00 96.44 107 LEU A N 1
ATOM 836 C CA . LEU A 1 107 ? -0.145 4.084 9.818 1.00 96.44 107 LEU A CA 1
ATOM 837 C C . LEU A 1 107 ? 0.782 5.268 9.482 1.00 96.44 107 LEU A C 1
ATOM 839 O O . LEU A 1 107 ? 1.983 5.157 9.718 1.00 96.44 107 LEU A O 1
ATOM 843 N N . ASN A 1 108 ? 0.241 6.391 9.001 1.00 91.00 108 ASN A N 1
ATOM 844 C CA . ASN A 1 108 ? 0.991 7.612 8.684 1.00 91.00 108 ASN A CA 1
ATOM 845 C C . ASN A 1 108 ? 0.757 8.758 9.687 1.00 91.00 108 ASN A C 1
ATOM 847 O O . ASN A 1 108 ? 1.018 9.912 9.372 1.00 91.00 108 ASN A O 1
ATOM 851 N N . VAL A 1 109 ? 0.262 8.468 10.898 1.00 93.31 109 VAL A N 1
ATOM 852 C CA . VAL A 1 109 ? 0.121 9.502 11.942 1.00 93.31 109 VAL A CA 1
ATOM 853 C C . VAL A 1 109 ? 1.480 10.023 12.424 1.00 93.31 109 VAL A C 1
ATOM 855 O O . VAL A 1 109 ? 2.401 9.247 12.687 1.00 93.31 109 VAL A O 1
ATOM 858 N N . ASP A 1 110 ? 1.576 11.342 12.612 1.00 89.69 110 ASP A N 1
ATOM 859 C CA . ASP A 1 110 ? 2.816 12.022 13.017 1.00 89.69 110 ASP A CA 1
ATOM 860 C C . ASP A 1 110 ? 3.256 11.690 14.453 1.00 89.69 110 ASP A C 1
ATOM 862 O O . ASP A 1 110 ? 4.453 11.607 14.758 1.00 89.69 110 ASP A O 1
ATOM 866 N N . ASP A 1 111 ? 2.298 11.510 15.372 1.00 93.62 111 ASP A N 1
ATOM 867 C CA . ASP A 1 111 ? 2.619 11.202 16.764 1.00 93.62 111 ASP A CA 1
ATOM 868 C C . ASP A 1 111 ? 3.158 9.773 16.888 1.00 93.62 111 ASP A C 1
ATOM 870 O O . ASP A 1 111 ? 2.472 8.778 16.652 1.00 93.62 111 ASP A O 1
ATOM 874 N N . LYS A 1 112 ? 4.411 9.661 17.336 1.00 93.62 112 LYS A N 1
ATOM 875 C CA . LYS A 1 112 ? 5.109 8.372 17.451 1.00 93.62 112 LYS A CA 1
ATOM 876 C C . LYS A 1 112 ? 4.421 7.397 18.408 1.00 93.62 112 LYS A C 1
ATOM 878 O O . LYS A 1 112 ? 4.535 6.184 18.220 1.00 93.62 112 LYS A O 1
ATOM 883 N N . HIS A 1 113 ? 3.748 7.898 19.445 1.00 94.75 113 HIS A N 1
ATOM 884 C CA . HIS A 1 113 ? 3.051 7.040 20.400 1.00 94.75 113 HIS A CA 1
ATOM 885 C C . HIS A 1 113 ? 1.746 6.519 19.798 1.00 94.75 113 HIS A C 1
ATOM 887 O O . HIS A 1 113 ? 1.475 5.326 19.912 1.00 94.75 113 HIS A O 1
ATOM 893 N N . GLU A 1 114 ? 0.977 7.369 19.115 1.00 95.88 114 GLU A N 1
ATOM 894 C CA . GLU A 1 114 ? -0.176 6.950 18.316 1.00 95.88 114 GLU A CA 1
ATOM 895 C C . GLU A 1 114 ? 0.233 5.911 17.280 1.00 95.88 114 GLU A C 1
ATOM 897 O O . GLU A 1 114 ? -0.342 4.827 17.268 1.00 95.88 114 GLU A O 1
ATOM 902 N N . LEU A 1 115 ? 1.290 6.162 16.504 1.00 96.75 115 LEU A N 1
ATOM 903 C CA . LEU A 1 115 ? 1.781 5.221 15.499 1.00 96.75 115 LEU A CA 1
ATOM 904 C C . LEU A 1 115 ? 2.106 3.844 16.099 1.00 96.75 115 LEU A C 1
ATOM 906 O O . LEU A 1 115 ? 1.768 2.803 15.530 1.00 96.75 115 LEU A O 1
ATOM 910 N N . LEU A 1 116 ? 2.744 3.810 17.273 1.00 97.06 116 LEU A N 1
ATOM 911 C CA . LEU A 1 116 ? 3.039 2.557 17.969 1.00 97.06 116 LEU A CA 1
ATOM 912 C C . LEU A 1 116 ? 1.756 1.820 18.380 1.00 97.06 116 LEU A C 1
ATOM 914 O O . LEU A 1 116 ? 1.674 0.594 18.245 1.00 97.06 116 LEU A O 1
ATOM 918 N N . LEU A 1 117 ? 0.749 2.553 18.856 1.00 97.81 117 LEU A N 1
ATOM 919 C CA . LEU A 1 117 ? -0.550 1.991 19.216 1.00 97.81 117 LEU A CA 1
ATOM 920 C C . LEU A 1 117 ? -1.325 1.508 17.990 1.00 97.81 117 LEU A C 1
ATOM 922 O O . LEU A 1 117 ? -1.917 0.432 18.061 1.00 97.81 117 LEU A O 1
ATOM 926 N N . VAL A 1 118 ? -1.268 2.224 16.867 1.00 98.19 118 VAL A N 1
ATOM 927 C CA . VAL A 1 118 ? -1.854 1.803 15.587 1.00 98.19 118 VAL A CA 1
ATOM 928 C C . VAL A 1 118 ? -1.230 0.484 15.148 1.00 98.19 118 VAL A C 1
ATOM 930 O O . VAL A 1 118 ? -1.943 -0.504 14.974 1.00 98.19 118 VAL A O 1
ATOM 933 N N . LYS A 1 119 ? 0.108 0.410 15.084 1.00 97.31 119 LYS A N 1
ATOM 934 C CA . LYS A 1 119 ? 0.832 -0.815 14.705 1.00 97.31 119 LYS A CA 1
ATOM 935 C C . LYS A 1 119 ? 0.469 -1.997 15.603 1.00 97.31 119 LYS A C 1
ATOM 937 O O . LYS A 1 119 ? 0.286 -3.112 15.108 1.00 97.31 119 LYS A O 1
ATOM 942 N N . LYS A 1 120 ? 0.353 -1.778 16.918 1.00 97.00 120 LYS A N 1
ATOM 943 C CA . LYS A 1 120 ? -0.051 -2.813 17.883 1.00 97.00 120 LYS A CA 1
ATOM 944 C C . LYS A 1 120 ? -1.500 -3.257 17.671 1.00 97.00 120 LYS A C 1
ATOM 946 O O . LYS A 1 120 ? -1.774 -4.455 17.676 1.00 97.00 120 LYS A O 1
ATOM 951 N N . SER A 1 121 ? -2.405 -2.307 17.468 1.00 97.75 121 SER A N 1
ATOM 952 C CA . SER A 1 121 ? -3.840 -2.557 17.312 1.00 97.75 121 SER A CA 1
ATOM 953 C C . SER A 1 121 ? -4.129 -3.292 16.007 1.00 97.75 121 SER A C 1
ATOM 955 O O . SER A 1 121 ? -4.776 -4.336 16.027 1.00 97.75 121 SER A O 1
ATOM 957 N N . LEU A 1 122 ? -3.539 -2.844 14.897 1.00 97.44 122 LEU A N 1
ATOM 958 C CA . LEU A 1 122 ? -3.648 -3.515 13.604 1.00 97.44 122 LEU A CA 1
ATOM 959 C C . LEU A 1 122 ? -3.023 -4.917 13.633 1.00 97.44 122 LEU A C 1
ATOM 961 O O . LEU A 1 122 ? -3.616 -5.860 13.118 1.00 97.44 122 LEU A O 1
ATOM 965 N N . SER A 1 123 ? -1.886 -5.098 14.321 1.00 96.38 123 SER A N 1
ATOM 966 C CA . SER A 1 123 ? -1.307 -6.436 14.539 1.00 96.38 123 SER A CA 1
ATOM 967 C C . SER A 1 123 ? -2.251 -7.349 15.331 1.00 96.38 123 SER A C 1
ATOM 969 O O . SER A 1 123 ? -2.347 -8.533 15.031 1.00 96.38 123 SER A O 1
ATOM 971 N N . SER A 1 124 ? -2.971 -6.817 16.326 1.00 95.44 124 SER A N 1
ATOM 972 C CA . SER A 1 124 ? -3.964 -7.585 17.089 1.00 95.44 124 SER A CA 1
ATOM 973 C C . SER A 1 124 ? -5.135 -8.034 16.213 1.00 95.44 124 SER A C 1
ATOM 975 O O . SER A 1 124 ? -5.589 -9.173 16.338 1.00 95.44 124 SER A O 1
ATOM 977 N N . VAL A 1 125 ? -5.615 -7.157 15.325 1.00 95.62 125 VAL A N 1
ATOM 978 C CA . VAL A 1 125 ? -6.673 -7.487 14.358 1.00 95.62 125 VAL A CA 1
ATOM 979 C C . VAL A 1 125 ? -6.171 -8.539 13.368 1.00 95.62 125 VAL A C 1
ATOM 981 O O . VAL A 1 125 ? -6.845 -9.547 13.175 1.00 95.62 125 VAL A O 1
ATOM 984 N N . LEU A 1 126 ? -4.959 -8.375 12.829 1.00 94.00 126 LEU A N 1
ATOM 985 C CA . LEU A 1 126 ? -4.324 -9.328 11.916 1.00 94.00 126 LEU A CA 1
ATOM 986 C C . LEU A 1 126 ? -4.138 -10.714 12.543 1.00 94.00 126 LEU A C 1
ATOM 988 O O . LEU A 1 126 ? -4.437 -11.712 11.900 1.00 94.00 126 LEU A O 1
ATOM 992 N N . SER A 1 127 ? -3.690 -10.799 13.796 1.00 92.25 127 SER A N 1
ATOM 993 C CA . SER A 1 127 ? -3.548 -12.085 14.490 1.00 92.25 127 SER A CA 1
ATOM 994 C C . SER A 1 127 ? -4.892 -12.766 14.758 1.00 92.25 127 SER A C 1
ATOM 996 O O . SER A 1 127 ? -4.968 -13.991 14.754 1.00 92.25 127 SER A O 1
ATOM 998 N N . SER A 1 128 ? -5.947 -11.984 15.008 1.00 91.94 128 SER A N 1
ATOM 999 C CA . SER A 1 128 ? -7.277 -12.518 15.334 1.00 91.94 128 SER A CA 1
ATOM 1000 C C . SER A 1 128 ? -8.048 -12.935 14.082 1.00 91.94 128 SER A C 1
ATOM 1002 O O . SER A 1 128 ? -8.694 -13.978 14.074 1.00 91.94 128 SER A O 1
ATOM 1004 N N . HIS A 1 129 ? -7.947 -12.139 13.013 1.00 92.31 129 HIS A N 1
ATOM 1005 C CA . HIS A 1 129 ? -8.694 -12.306 11.764 1.00 92.31 129 HIS A CA 1
ATOM 1006 C C . HIS A 1 129 ? -7.794 -12.127 10.533 1.00 92.31 129 HIS A C 1
ATOM 1008 O O . HIS A 1 129 ? -7.985 -11.178 9.770 1.00 92.31 129 HIS A O 1
ATOM 1014 N N . PRO A 1 130 ? -6.829 -13.036 10.282 1.00 91.06 130 PRO A N 1
ATOM 1015 C CA . PRO A 1 130 ? -5.783 -12.816 9.283 1.00 91.06 130 PRO A CA 1
ATOM 1016 C C . PRO A 1 130 ? -6.285 -12.460 7.885 1.00 91.06 130 PRO A C 1
ATOM 1018 O O . PRO A 1 130 ? -5.808 -11.516 7.263 1.00 91.06 130 PRO A O 1
ATOM 1021 N N . LYS A 1 131 ? -7.274 -13.212 7.390 1.00 90.38 131 LYS A N 1
ATOM 1022 C CA . LYS A 1 131 ? -7.789 -13.052 6.025 1.00 90.38 131 LYS A CA 1
ATOM 1023 C C . LYS A 1 131 ? -8.515 -11.719 5.844 1.00 90.38 131 LYS A C 1
ATOM 1025 O O . LYS A 1 131 ? -8.188 -10.986 4.919 1.00 90.38 131 LYS A O 1
ATOM 1030 N N . ALA A 1 132 ? -9.464 -11.412 6.728 1.00 92.69 132 ALA A N 1
ATOM 1031 C CA . ALA A 1 132 ? -10.243 -10.178 6.659 1.00 92.69 132 ALA A CA 1
ATOM 1032 C C . ALA A 1 132 ? -9.352 -8.945 6.885 1.00 92.69 132 ALA A C 1
ATOM 1034 O O . ALA A 1 132 ? -9.406 -8.001 6.109 1.00 92.69 132 ALA A O 1
ATOM 1035 N N . ALA A 1 133 ? -8.417 -9.003 7.840 1.00 94.44 133 ALA A N 1
ATOM 1036 C CA . ALA A 1 133 ? -7.466 -7.917 8.073 1.00 94.44 133 ALA A CA 1
ATOM 1037 C C . ALA A 1 133 ? -6.573 -7.627 6.851 1.00 94.44 133 ALA A C 1
ATOM 1039 O O . ALA A 1 133 ? -6.318 -6.467 6.542 1.00 94.44 133 ALA A O 1
ATOM 1040 N N . LEU A 1 134 ? -6.105 -8.659 6.136 1.00 94.12 134 LEU A N 1
ATOM 1041 C CA . LEU A 1 134 ? -5.327 -8.481 4.901 1.00 94.12 134 LEU A CA 1
ATOM 1042 C C . LEU A 1 134 ? -6.147 -7.868 3.768 1.00 94.12 134 LEU A C 1
ATOM 1044 O O . LEU A 1 134 ? -5.622 -7.043 3.025 1.00 94.12 134 LEU A O 1
ATOM 1048 N N . VAL A 1 135 ? -7.419 -8.249 3.640 1.00 94.06 135 VAL A N 1
ATOM 1049 C CA . VAL A 1 135 ? -8.332 -7.638 2.665 1.00 94.06 135 VAL A CA 1
ATOM 1050 C C . VAL A 1 135 ? -8.590 -6.171 3.013 1.00 94.06 135 VAL A C 1
ATOM 1052 O O . VAL A 1 135 ? -8.517 -5.327 2.124 1.00 94.06 135 VAL A O 1
ATOM 1055 N N . ALA A 1 136 ? -8.802 -5.862 4.292 1.00 95.94 136 ALA A N 1
ATOM 1056 C CA . ALA A 1 136 ? -8.985 -4.501 4.785 1.00 95.94 136 ALA A CA 1
ATOM 1057 C C . ALA A 1 136 ? -7.757 -3.618 4.511 1.00 95.94 136 ALA A C 1
ATOM 1059 O O . ALA A 1 136 ? -7.883 -2.543 3.934 1.00 95.94 136 ALA A O 1
ATOM 1060 N N . MET A 1 137 ? -6.555 -4.107 4.842 1.00 96.62 137 MET A N 1
ATOM 1061 C CA . MET A 1 137 ? -5.302 -3.402 4.551 1.00 96.62 137 MET A CA 1
ATOM 1062 C C . MET A 1 137 ? -5.106 -3.199 3.047 1.00 96.62 137 MET A C 1
ATOM 1064 O O . MET A 1 137 ? -4.738 -2.109 2.631 1.00 96.62 137 MET A O 1
ATOM 1068 N N . TYR A 1 138 ? -5.399 -4.206 2.219 1.00 95.94 138 TYR A N 1
ATOM 1069 C CA . TYR A 1 138 ? -5.364 -4.048 0.765 1.00 95.94 138 TYR A CA 1
ATOM 1070 C C . TYR A 1 138 ? -6.334 -2.957 0.281 1.00 95.94 138 TYR A C 1
ATOM 1072 O O . TYR A 1 138 ? -5.956 -2.142 -0.556 1.00 95.94 138 TYR A O 1
ATOM 1080 N N . GLY A 1 139 ? -7.555 -2.910 0.826 1.00 96.19 139 GLY A N 1
ATOM 1081 C CA . GLY A 1 139 ? -8.517 -1.838 0.557 1.00 96.19 139 GLY A CA 1
ATOM 1082 C C . GLY A 1 139 ? -7.956 -0.458 0.901 1.00 96.19 139 GLY A C 1
ATOM 1083 O O . GLY A 1 139 ? -8.008 0.442 0.065 1.00 96.19 139 GLY A O 1
ATOM 1084 N N . ALA A 1 140 ? -7.322 -0.325 2.068 1.00 96.50 140 ALA A N 1
ATOM 1085 C CA . ALA A 1 140 ? -6.666 0.912 2.480 1.00 96.50 140 ALA A CA 1
ATOM 1086 C C . ALA A 1 140 ? -5.539 1.329 1.519 1.00 96.50 140 ALA A C 1
ATOM 1088 O O . ALA A 1 140 ? -5.454 2.499 1.164 1.00 96.50 140 ALA A O 1
ATOM 1089 N N . VAL A 1 141 ? -4.713 0.390 1.033 1.00 96.88 141 VAL A N 1
ATOM 1090 C CA . VAL A 1 141 ? -3.671 0.698 0.029 1.00 96.88 141 VAL A CA 1
ATOM 1091 C C . VAL A 1 141 ? -4.288 1.194 -1.281 1.00 96.88 141 VAL A C 1
ATOM 1093 O O . VAL A 1 141 ? -3.764 2.115 -1.900 1.00 96.88 141 VAL A O 1
ATOM 1096 N N . VAL A 1 142 ? -5.388 0.584 -1.731 1.00 95.38 142 VAL A N 1
ATOM 1097 C CA . VAL A 1 142 ? -6.072 1.001 -2.967 1.00 95.38 142 VAL A CA 1
ATOM 1098 C C . VAL A 1 142 ? -6.644 2.415 -2.833 1.00 95.38 142 VAL A C 1
ATOM 1100 O O . VAL A 1 142 ? -6.590 3.174 -3.798 1.00 95.38 142 VAL A O 1
ATOM 1103 N N . ASN A 1 143 ? -7.152 2.764 -1.649 1.00 94.19 143 ASN A N 1
ATOM 1104 C CA . ASN A 1 143 ? -7.768 4.061 -1.371 1.00 94.19 143 ASN A CA 1
ATOM 1105 C C . ASN A 1 143 ? -6.764 5.163 -0.999 1.00 94.19 143 ASN A C 1
ATOM 1107 O O . ASN A 1 143 ? -7.125 6.334 -1.061 1.00 94.19 143 ASN A O 1
ATOM 1111 N N . ALA A 1 144 ? -5.539 4.808 -0.606 1.00 95.06 144 ALA A N 1
ATOM 1112 C CA . ALA A 1 144 ? -4.493 5.770 -0.276 1.00 95.06 144 ALA A CA 1
ATOM 1113 C C . ALA A 1 144 ? -4.157 6.666 -1.480 1.00 95.06 144 ALA A C 1
ATOM 1115 O O . ALA A 1 144 ? -4.075 6.198 -2.624 1.00 95.06 144 ALA A O 1
ATOM 1116 N N . GLU A 1 145 ? -3.945 7.955 -1.217 1.00 90.94 145 GLU A N 1
ATOM 1117 C CA . GLU A 1 145 ? -3.761 8.958 -2.271 1.00 90.94 145 GLU A CA 1
ATOM 1118 C C . GLU A 1 145 ? -2.288 9.101 -2.662 1.00 90.94 145 GLU A C 1
ATOM 1120 O O . GLU A 1 145 ? -1.978 9.207 -3.851 1.00 90.94 145 GLU A O 1
ATOM 1125 N N . SER A 1 146 ? -1.377 9.041 -1.687 1.00 92.75 146 SER A N 1
ATOM 1126 C CA . SER A 1 146 ? 0.060 9.213 -1.917 1.00 92.75 146 SER A CA 1
ATOM 1127 C C . SER A 1 146 ? 0.815 7.889 -2.046 1.00 92.75 146 SER A C 1
ATOM 1129 O O . SER A 1 146 ? 0.379 6.829 -1.580 1.00 92.75 146 SER A O 1
ATOM 1131 N N . VAL A 1 147 ? 1.985 7.943 -2.688 1.00 93.12 147 VAL A N 1
ATOM 1132 C CA . VAL A 1 147 ? 2.892 6.793 -2.783 1.00 93.12 147 VAL A CA 1
ATOM 1133 C C . VAL A 1 147 ? 3.404 6.411 -1.396 1.00 93.12 147 VAL A C 1
ATOM 1135 O O . VAL A 1 147 ? 3.440 5.228 -1.064 1.00 93.12 147 VAL A O 1
ATOM 1138 N N . GLU A 1 148 ? 3.734 7.387 -0.555 1.00 93.19 148 GLU A N 1
ATOM 1139 C CA . GLU A 1 148 ? 4.230 7.169 0.804 1.00 93.19 148 GLU A CA 1
ATOM 1140 C C . GLU A 1 148 ? 3.217 6.399 1.650 1.00 93.19 148 GLU A C 1
ATOM 1142 O O . GLU A 1 148 ? 3.581 5.426 2.311 1.00 93.19 148 GLU A O 1
ATOM 1147 N N . GLU A 1 149 ? 1.936 6.775 1.588 1.00 94.56 149 GLU A N 1
ATOM 1148 C CA . GLU A 1 149 ? 0.887 6.095 2.343 1.00 94.56 149 GLU A CA 1
ATOM 1149 C C . GLU A 1 149 ? 0.756 4.626 1.932 1.00 94.56 149 GLU A C 1
ATOM 1151 O O . GLU A 1 149 ? 0.709 3.737 2.791 1.00 94.56 149 GLU A O 1
ATOM 1156 N N . LYS A 1 150 ? 0.762 4.365 0.618 1.00 96.31 150 LYS A N 1
ATOM 1157 C CA . LYS A 1 150 ? 0.719 3.009 0.056 1.00 96.31 150 LYS A CA 1
ATOM 1158 C C . LYS A 1 150 ? 1.905 2.180 0.519 1.00 96.31 150 LYS A C 1
ATOM 1160 O O . LYS A 1 150 ? 1.717 1.049 0.971 1.00 96.31 150 LYS A O 1
ATOM 1165 N N . LEU A 1 151 ? 3.115 2.733 0.422 1.00 95.19 151 LEU A N 1
ATOM 1166 C CA . LEU A 1 151 ? 4.338 2.045 0.819 1.00 95.19 151 LEU A CA 1
ATOM 1167 C C . LEU A 1 151 ? 4.337 1.725 2.315 1.00 95.19 151 LEU A C 1
ATOM 1169 O O . LEU A 1 151 ? 4.609 0.581 2.670 1.00 95.19 151 LEU A O 1
ATOM 1173 N N . THR A 1 152 ? 3.934 2.658 3.182 1.00 95.62 152 THR A N 1
ATOM 1174 C CA . THR A 1 152 ? 3.856 2.410 4.631 1.00 95.62 152 THR A CA 1
ATOM 1175 C C . THR A 1 152 ? 2.942 1.227 4.964 1.00 95.62 152 THR A C 1
ATOM 1177 O O . THR A 1 152 ? 3.293 0.374 5.789 1.00 95.62 152 THR A O 1
ATOM 1180 N N . ILE A 1 153 ? 1.767 1.144 4.330 1.00 96.69 153 ILE A N 1
ATOM 1181 C CA . ILE A 1 153 ? 0.826 0.042 4.565 1.00 96.69 153 ILE A CA 1
ATOM 1182 C C . ILE A 1 153 ? 1.393 -1.276 4.012 1.00 96.69 153 ILE A C 1
ATOM 1184 O O . ILE A 1 153 ? 1.372 -2.292 4.711 1.00 96.69 153 ILE A O 1
ATOM 1188 N N . LEU A 1 154 ? 1.944 -1.271 2.793 1.00 95.38 154 LEU A N 1
ATOM 1189 C CA . LEU A 1 154 ? 2.535 -2.457 2.158 1.00 95.38 154 LEU A CA 1
ATOM 1190 C C . LEU A 1 154 ? 3.740 -3.005 2.942 1.00 95.38 154 LEU A C 1
ATOM 1192 O O . LEU A 1 154 ? 3.853 -4.216 3.135 1.00 95.38 154 LEU A O 1
ATOM 1196 N N . GLU A 1 155 ? 4.602 -2.130 3.459 1.00 93.50 155 GLU A N 1
ATOM 1197 C CA . GLU A 1 155 ? 5.738 -2.498 4.310 1.00 93.50 155 GLU A CA 1
ATOM 1198 C C . GLU A 1 155 ? 5.278 -3.114 5.633 1.00 93.50 155 GLU A C 1
ATOM 1200 O O . GLU A 1 155 ? 5.829 -4.125 6.082 1.00 93.50 155 GLU A O 1
ATOM 1205 N N . PHE A 1 156 ? 4.229 -2.554 6.246 1.00 94.56 156 PHE A N 1
ATOM 1206 C CA . PHE A 1 156 ? 3.625 -3.145 7.435 1.00 94.56 156 PHE A CA 1
ATOM 1207 C C . PHE A 1 156 ? 3.066 -4.544 7.140 1.00 94.56 156 PHE A C 1
ATOM 1209 O O . PHE A 1 156 ? 3.296 -5.472 7.923 1.00 94.56 156 PHE A O 1
ATOM 1216 N N . MET A 1 157 ? 2.367 -4.718 6.012 1.00 93.44 157 MET A N 1
ATOM 1217 C CA . MET A 1 157 ? 1.852 -6.020 5.583 1.00 93.44 157 MET A CA 1
ATOM 1218 C C . MET A 1 157 ? 2.986 -7.041 5.414 1.00 93.44 157 MET A C 1
ATOM 1220 O O . MET A 1 157 ? 2.911 -8.119 6.005 1.00 93.44 157 MET A O 1
ATOM 1224 N N . ASP A 1 158 ? 4.054 -6.709 4.682 1.00 90.50 158 ASP A N 1
ATOM 1225 C CA . ASP A 1 158 ? 5.198 -7.611 4.470 1.00 90.50 158 ASP A CA 1
ATOM 1226 C C . ASP A 1 158 ? 5.876 -7.999 5.797 1.00 90.50 158 ASP A C 1
ATOM 1228 O O . ASP A 1 158 ? 6.087 -9.186 6.076 1.00 90.50 158 ASP A O 1
ATOM 1232 N N . GLU A 1 159 ? 6.137 -7.016 6.670 1.00 90.31 159 GLU A N 1
ATOM 1233 C CA . GLU A 1 159 ? 6.765 -7.248 7.973 1.00 90.31 159 GLU A CA 1
ATOM 1234 C C . GLU A 1 159 ? 5.917 -8.180 8.849 1.00 90.31 159 GLU A C 1
ATOM 1236 O O . GLU A 1 159 ? 6.445 -9.101 9.488 1.00 90.31 159 GLU A O 1
ATOM 1241 N N . LYS A 1 160 ? 4.603 -7.931 8.926 1.00 89.88 160 LYS A N 1
ATOM 1242 C CA . LYS A 1 160 ? 3.721 -8.643 9.856 1.00 89.88 160 LYS A CA 1
ATOM 1243 C C . LYS A 1 160 ? 3.263 -9.991 9.342 1.00 89.88 160 LYS A C 1
ATOM 1245 O O . LYS A 1 160 ? 3.205 -10.908 10.154 1.00 89.88 160 LYS A O 1
ATOM 1250 N N . VAL A 1 161 ? 3.007 -10.166 8.049 1.00 85.75 161 VAL A N 1
ATOM 1251 C CA . VAL A 1 161 ? 2.685 -11.496 7.503 1.00 85.75 161 VAL A CA 1
ATOM 1252 C C . VAL A 1 161 ? 3.853 -12.450 7.734 1.00 85.75 161 VAL A C 1
ATOM 1254 O O . VAL A 1 161 ? 3.656 -13.562 8.228 1.00 85.75 161 VAL A O 1
ATOM 1257 N N . ASN A 1 162 ? 5.081 -11.977 7.502 1.00 78.69 162 ASN A N 1
ATOM 1258 C CA . ASN A 1 162 ? 6.281 -12.762 7.754 1.00 78.69 162 ASN A CA 1
ATOM 1259 C C . ASN A 1 162 ? 6.425 -13.182 9.227 1.00 78.69 162 ASN A C 1
ATOM 1261 O O . ASN A 1 162 ? 6.869 -14.288 9.516 1.00 78.69 162 ASN A O 1
ATOM 1265 N N . ARG A 1 163 ? 6.080 -12.297 10.173 1.00 81.94 163 ARG A N 1
ATOM 1266 C CA . ARG A 1 163 ? 6.270 -12.542 11.615 1.00 81.94 163 ARG A CA 1
ATOM 1267 C C . ARG A 1 163 ? 5.098 -13.244 12.300 1.00 81.94 163 ARG A C 1
ATOM 1269 O O . ARG A 1 163 ? 5.332 -13.978 13.252 1.00 81.94 163 ARG A O 1
ATOM 1276 N N . LEU A 1 164 ? 3.864 -12.963 11.887 1.00 80.94 164 LEU A N 1
ATOM 1277 C CA . LEU A 1 164 ? 2.643 -13.374 12.592 1.00 80.94 164 LEU A CA 1
ATOM 1278 C C . LEU A 1 164 ? 1.906 -14.517 11.893 1.00 80.94 164 LEU A C 1
ATOM 1280 O O . LEU A 1 164 ? 1.232 -15.289 12.566 1.00 80.94 164 LEU A O 1
ATOM 1284 N N . LEU A 1 165 ? 2.021 -14.634 10.567 1.00 79.44 165 LEU A N 1
ATOM 1285 C CA . LEU A 1 165 ? 1.265 -15.607 9.768 1.00 79.44 165 LEU A CA 1
ATOM 1286 C C . LEU A 1 165 ? 2.145 -16.723 9.190 1.00 79.44 165 LEU A C 1
ATOM 1288 O O . LEU A 1 165 ? 1.756 -17.372 8.225 1.00 79.44 165 LEU A O 1
ATOM 1292 N N . ASN A 1 166 ? 3.335 -16.939 9.758 1.00 72.94 166 ASN A N 1
ATOM 1293 C CA . ASN A 1 166 ? 4.329 -17.907 9.276 1.00 72.94 166 ASN A CA 1
ATOM 1294 C C . ASN A 1 166 ? 4.752 -17.709 7.807 1.00 72.94 166 ASN A C 1
ATOM 1296 O O . ASN A 1 166 ? 5.243 -18.642 7.181 1.00 72.94 166 ASN A O 1
ATOM 1300 N N . GLY A 1 167 ? 4.614 -16.488 7.278 1.00 65.50 167 GLY A N 1
ATOM 1301 C CA . GLY A 1 167 ? 5.254 -16.088 6.027 1.00 65.50 167 GLY A CA 1
ATOM 1302 C C . GLY A 1 167 ? 4.592 -16.545 4.732 1.00 65.50 167 GLY A C 1
ATOM 1303 O O . GLY A 1 167 ? 5.290 -16.613 3.724 1.00 65.50 167 GLY A O 1
ATOM 1304 N N . GLU A 1 168 ? 3.283 -16.815 4.716 1.00 73.25 168 GLU A N 1
ATOM 1305 C CA . GLU A 1 168 ? 2.590 -17.107 3.456 1.00 73.25 168 GLU A CA 1
ATOM 1306 C C . GLU A 1 168 ? 1.404 -16.172 3.191 1.00 73.25 168 GLU A C 1
ATOM 1308 O O . GLU A 1 168 ? 0.314 -16.300 3.753 1.00 73.25 168 GLU A O 1
ATOM 1313 N N . LEU A 1 169 ? 1.609 -15.244 2.251 1.00 83.31 169 LEU A N 1
ATOM 1314 C CA . LEU A 1 169 ? 0.521 -14.596 1.524 1.00 83.31 169 LEU A CA 1
ATOM 1315 C C . LEU A 1 169 ? -0.092 -15.569 0.511 1.00 83.31 169 LEU A C 1
ATOM 1317 O O . LEU A 1 169 ? 0.616 -16.262 -0.230 1.00 83.31 169 LEU A O 1
ATOM 1321 N N . SER A 1 170 ? -1.422 -15.551 0.399 1.00 87.69 170 SER A N 1
ATOM 1322 C CA . SER A 1 170 ? -2.103 -16.297 -0.661 1.00 87.69 170 SER A CA 1
ATOM 1323 C C . SER A 1 170 ? -1.622 -15.832 -2.048 1.00 87.69 170 SER A C 1
ATOM 1325 O O . SER A 1 170 ? -1.314 -14.647 -2.218 1.00 87.69 170 SER A O 1
ATOM 1327 N N . PRO A 1 171 ? -1.581 -16.720 -3.061 1.00 88.31 171 PRO A N 1
ATOM 1328 C CA . PRO A 1 171 ? -1.187 -16.344 -4.422 1.00 88.31 171 PRO A CA 1
ATOM 1329 C C . PRO A 1 171 ? -1.982 -15.148 -4.967 1.00 88.31 171 PRO A C 1
ATOM 1331 O O . PRO A 1 171 ? -1.397 -14.208 -5.491 1.00 88.31 171 PRO A O 1
ATOM 1334 N N . LEU A 1 172 ? -3.298 -15.126 -4.725 1.00 90.12 172 LEU A N 1
ATOM 1335 C CA . LEU A 1 172 ? -4.174 -14.021 -5.124 1.00 90.12 172 LEU A CA 1
ATOM 1336 C C . LEU A 1 172 ? -3.787 -12.686 -4.465 1.00 90.12 172 LEU A C 1
ATOM 1338 O O . LEU A 1 172 ? -3.875 -11.636 -5.094 1.00 90.12 172 LEU A O 1
ATOM 1342 N N . MET A 1 173 ? -3.380 -12.699 -3.191 1.00 90.81 173 MET A N 1
ATOM 1343 C CA . MET A 1 173 ? -2.958 -11.471 -2.512 1.00 90.81 173 MET A CA 1
ATOM 1344 C C . MET A 1 173 ? -1.602 -10.984 -3.034 1.00 90.81 173 MET A C 1
ATOM 1346 O O . MET A 1 173 ? -1.406 -9.782 -3.187 1.00 90.81 173 MET A O 1
ATOM 1350 N N . ARG A 1 174 ? -0.687 -11.903 -3.367 1.00 90.12 174 ARG A N 1
ATOM 1351 C CA . ARG A 1 174 ? 0.589 -11.557 -4.012 1.00 90.12 174 ARG A CA 1
ATOM 1352 C C . ARG A 1 174 ? 0.370 -10.897 -5.371 1.00 90.12 174 ARG A C 1
ATOM 1354 O O . ARG A 1 174 ? 0.944 -9.843 -5.614 1.00 90.12 174 ARG A O 1
ATOM 1361 N N . GLU A 1 175 ? -0.513 -11.454 -6.197 1.00 91.00 175 GLU A N 1
ATOM 1362 C CA . GLU A 1 175 ? -0.905 -10.872 -7.489 1.00 91.00 175 GLU A CA 1
ATOM 1363 C C . GLU A 1 175 ? -1.505 -9.467 -7.321 1.00 91.00 175 GLU A C 1
ATOM 1365 O O . GLU A 1 175 ? -1.119 -8.521 -8.005 1.00 91.00 175 GLU A O 1
ATOM 1370 N N . LYS A 1 176 ? -2.406 -9.302 -6.349 1.00 92.38 176 LYS A N 1
ATOM 1371 C CA . LYS A 1 176 ? -3.013 -8.010 -6.008 1.00 92.38 176 LYS A CA 1
ATOM 1372 C C . LYS A 1 176 ? -1.987 -6.957 -5.578 1.00 92.38 176 LYS A C 1
ATOM 1374 O O . LYS A 1 176 ? -2.086 -5.810 -6.009 1.00 92.38 176 LYS A O 1
ATOM 1379 N N . ILE A 1 177 ? -1.015 -7.330 -4.747 1.00 92.81 177 ILE A N 1
ATOM 1380 C CA . ILE A 1 177 ? 0.069 -6.435 -4.316 1.00 92.81 177 ILE A CA 1
ATOM 1381 C C . ILE A 1 177 ? 0.990 -6.097 -5.496 1.00 92.81 177 ILE A C 1
ATOM 1383 O O . ILE A 1 177 ? 1.322 -4.929 -5.693 1.00 92.81 177 ILE A O 1
ATOM 1387 N N . ALA A 1 178 ? 1.355 -7.086 -6.315 1.00 92.31 178 ALA A N 1
ATOM 1388 C CA . ALA A 1 178 ? 2.137 -6.878 -7.532 1.00 92.31 178 ALA A CA 1
ATOM 1389 C C . ALA A 1 178 ? 1.449 -5.890 -8.488 1.00 92.31 178 ALA A C 1
ATOM 1391 O O . ALA A 1 178 ? 2.093 -4.978 -9.001 1.00 92.31 178 ALA A O 1
ATOM 1392 N N . ALA A 1 179 ? 0.127 -5.996 -8.660 1.00 93.56 179 ALA A N 1
ATOM 1393 C CA . ALA A 1 179 ? -0.644 -5.055 -9.466 1.00 93.56 179 ALA A CA 1
ATOM 1394 C C . ALA A 1 179 ? -0.571 -3.616 -8.924 1.00 93.56 179 ALA A C 1
ATOM 1396 O O . ALA A 1 179 ? -0.402 -2.689 -9.714 1.00 93.56 179 ALA A O 1
ATOM 1397 N N . ILE A 1 180 ? -0.627 -3.421 -7.600 1.00 94.75 180 ILE A N 1
ATOM 1398 C CA . ILE A 1 180 ? -0.455 -2.093 -6.986 1.00 94.75 180 ILE A CA 1
ATOM 1399 C C . ILE A 1 180 ? 0.933 -1.539 -7.310 1.00 94.75 180 ILE A C 1
ATOM 1401 O O . ILE A 1 180 ? 1.043 -0.431 -7.832 1.00 94.75 180 ILE A O 1
ATOM 1405 N N . TYR A 1 181 ? 1.990 -2.317 -7.078 1.00 93.94 181 TYR A N 1
ATOM 1406 C CA . TYR A 1 181 ? 3.351 -1.901 -7.413 1.00 93.94 181 TYR A CA 1
ATOM 1407 C C . TYR A 1 181 ? 3.514 -1.566 -8.894 1.00 93.94 181 TYR A C 1
ATOM 1409 O O . TYR A 1 181 ? 4.078 -0.522 -9.209 1.00 93.94 181 TYR A O 1
ATOM 1417 N N . LYS A 1 182 ? 2.953 -2.380 -9.796 1.00 92.75 182 LYS A N 1
ATOM 1418 C CA . LYS A 1 182 ? 2.930 -2.088 -11.232 1.00 92.75 182 LYS A CA 1
ATOM 1419 C C . LYS A 1 182 ? 2.295 -0.724 -11.506 1.00 92.75 182 LYS A C 1
ATOM 1421 O O . LYS A 1 182 ? 2.903 0.102 -12.178 1.00 92.75 182 LYS A O 1
ATOM 1426 N N . THR A 1 183 ? 1.103 -0.467 -10.961 1.00 93.25 183 THR A N 1
ATOM 1427 C CA . THR A 1 183 ? 0.412 0.817 -11.167 1.00 93.25 183 THR A CA 1
ATOM 1428 C C . THR A 1 183 ? 1.217 1.996 -10.634 1.00 93.25 183 THR A C 1
ATOM 1430 O O . THR A 1 183 ? 1.354 2.985 -11.346 1.00 93.25 183 THR A O 1
ATOM 1433 N N . MET A 1 184 ? 1.822 1.863 -9.446 1.00 93.25 184 MET A N 1
ATOM 1434 C CA . MET A 1 184 ? 2.676 2.904 -8.877 1.00 93.25 184 MET A CA 1
ATOM 1435 C C . MET A 1 184 ? 3.894 3.166 -9.765 1.00 93.25 184 MET A C 1
ATOM 1437 O O . MET A 1 184 ? 4.191 4.317 -10.035 1.00 93.25 184 MET A O 1
ATOM 1441 N N . LEU A 1 185 ? 4.565 2.129 -10.281 1.00 90.31 185 LEU A N 1
ATOM 1442 C CA . LEU A 1 185 ? 5.724 2.286 -11.172 1.00 90.31 185 LEU A CA 1
ATOM 1443 C C . LEU A 1 185 ? 5.378 2.977 -12.497 1.00 90.31 185 LEU A C 1
ATOM 1445 O O . LEU A 1 185 ? 6.173 3.771 -12.997 1.00 90.31 185 LEU A O 1
ATOM 1449 N N . VAL A 1 186 ? 4.206 2.685 -13.068 1.00 90.06 186 VAL A N 1
ATOM 1450 C CA . VAL A 1 186 ? 3.754 3.292 -14.330 1.00 90.06 186 VAL A CA 1
ATOM 1451 C C . VAL A 1 186 ? 3.412 4.776 -14.149 1.00 90.06 186 VAL A C 1
ATOM 1453 O O . VAL A 1 186 ? 3.670 5.579 -15.049 1.00 90.06 186 VAL A O 1
ATOM 1456 N N . SER A 1 187 ? 2.840 5.155 -13.002 1.00 87.38 187 SER A N 1
ATOM 1457 C CA . SER A 1 187 ? 2.417 6.532 -12.718 1.00 87.38 187 SER A CA 1
ATOM 1458 C C . SER A 1 187 ? 3.425 7.363 -11.919 1.00 87.38 187 SER A C 1
ATOM 1460 O O . SER A 1 187 ? 3.165 8.544 -11.714 1.00 87.38 187 SER A O 1
ATOM 1462 N N . ALA A 1 188 ? 4.527 6.768 -11.456 1.00 85.69 188 ALA A N 1
ATOM 1463 C CA . ALA A 1 188 ? 5.455 7.403 -10.526 1.00 85.69 188 ALA A CA 1
ATOM 1464 C C . ALA A 1 188 ? 6.058 8.696 -11.082 1.00 85.69 188 ALA A C 1
ATOM 1466 O O . ALA A 1 188 ? 6.505 8.754 -12.237 1.00 85.69 188 ALA A O 1
ATOM 1467 N N . ALA A 1 189 ? 6.167 9.692 -10.208 1.00 81.44 189 ALA A N 1
ATOM 1468 C CA . ALA A 1 189 ? 7.148 10.748 -10.352 1.00 81.44 189 ALA A CA 1
ATOM 1469 C C . ALA A 1 189 ? 8.571 10.200 -10.139 1.00 81.44 189 ALA A C 1
ATOM 1471 O O . ALA A 1 189 ? 8.827 9.029 -9.846 1.00 81.44 189 ALA A O 1
ATOM 1472 N N . LEU A 1 190 ? 9.554 11.064 -10.344 1.00 71.94 190 LEU A N 1
ATOM 1473 C CA . LEU A 1 190 ? 10.948 10.659 -10.467 1.00 71.94 190 LEU A CA 1
ATOM 1474 C C . LEU A 1 190 ? 11.584 10.223 -9.157 1.00 71.94 190 LEU A C 1
ATOM 1476 O O . LEU A 1 190 ? 12.364 9.272 -9.140 1.00 71.94 190 LEU A O 1
ATOM 1480 N N . ASP A 1 191 ? 11.307 10.977 -8.119 1.00 79.38 191 ASP A N 1
ATOM 1481 C CA . ASP A 1 191 ? 11.652 10.725 -6.733 1.00 79.38 191 ASP A CA 1
ATOM 1482 C C . ASP A 1 191 ? 10.871 9.529 -6.172 1.00 79.38 191 ASP A C 1
ATOM 1484 O O . ASP A 1 191 ? 11.462 8.656 -5.536 1.00 79.38 191 ASP A O 1
ATOM 1488 N N . GLU A 1 192 ? 9.588 9.407 -6.512 1.00 88.00 192 GLU A N 1
ATOM 1489 C CA . GLU A 1 192 ? 8.741 8.282 -6.093 1.00 88.00 192 GLU A CA 1
ATOM 1490 C C . GLU A 1 192 ? 9.216 6.935 -6.659 1.00 88.00 192 GLU A C 1
ATOM 1492 O O . GLU A 1 192 ? 9.239 5.928 -5.948 1.00 88.00 192 GLU A O 1
ATOM 1497 N N . ALA A 1 193 ? 9.637 6.895 -7.929 1.00 82.06 193 ALA A N 1
ATOM 1498 C CA . ALA A 1 193 ? 10.050 5.657 -8.591 1.00 82.06 193 ALA A CA 1
ATOM 1499 C C . ALA A 1 193 ? 11.188 4.942 -7.842 1.00 82.06 193 ALA A C 1
ATOM 1501 O O . ALA A 1 193 ? 11.185 3.715 -7.728 1.00 82.06 193 ALA A O 1
ATOM 1502 N N . GLU A 1 194 ? 12.152 5.690 -7.297 1.00 81.44 194 GLU A N 1
ATOM 1503 C CA . GLU A 1 194 ? 13.260 5.113 -6.532 1.00 81.44 194 GLU A CA 1
ATOM 1504 C C . GLU A 1 194 ? 12.783 4.492 -5.212 1.00 81.44 194 GLU A C 1
ATOM 1506 O O . GLU A 1 194 ? 13.205 3.379 -4.872 1.00 81.44 194 GLU A O 1
ATOM 1511 N N . LEU A 1 195 ? 11.865 5.167 -4.510 1.00 88.19 195 LEU A N 1
ATOM 1512 C CA . LEU A 1 195 ? 11.251 4.679 -3.273 1.00 88.19 195 LEU A CA 1
ATOM 1513 C C . LEU A 1 195 ? 10.458 3.393 -3.520 1.00 88.19 195 LEU A C 1
ATOM 1515 O O . LEU A 1 195 ? 10.657 2.394 -2.823 1.00 88.19 195 LEU A O 1
ATOM 1519 N N . ILE A 1 196 ? 9.626 3.382 -4.564 1.00 90.31 196 ILE A N 1
ATOM 1520 C CA . ILE A 1 196 ? 8.822 2.217 -4.949 1.00 90.31 196 ILE A CA 1
ATOM 1521 C C . ILE A 1 196 ? 9.737 1.031 -5.271 1.00 90.31 196 ILE A C 1
ATOM 1523 O O . ILE A 1 196 ? 9.546 -0.073 -4.756 1.00 90.31 196 ILE A O 1
ATOM 1527 N N . LEU A 1 197 ? 10.777 1.255 -6.077 1.00 83.06 197 LEU A N 1
ATOM 1528 C CA . LEU A 1 197 ? 11.715 0.205 -6.478 1.00 83.06 197 LEU A CA 1
ATOM 1529 C C . LEU A 1 197 ? 12.531 -0.334 -5.306 1.00 83.06 197 LEU A C 1
ATOM 1531 O O . LEU A 1 197 ? 12.833 -1.528 -5.244 1.00 83.06 197 LEU A O 1
ATOM 1535 N N . HIS A 1 198 ? 12.913 0.535 -4.373 1.00 84.50 198 HIS A N 1
ATOM 1536 C CA . HIS A 1 198 ? 13.542 0.115 -3.130 1.00 84.50 198 HIS A CA 1
ATOM 1537 C C . HIS A 1 198 ? 12.600 -0.771 -2.299 1.00 84.50 198 HIS A C 1
ATOM 1539 O O . HIS A 1 198 ? 13.017 -1.854 -1.884 1.00 84.50 198 HIS A O 1
ATOM 1545 N N . SER A 1 199 ? 11.335 -0.370 -2.136 1.00 88.75 199 SER A N 1
ATOM 1546 C CA . SER A 1 199 ? 10.325 -1.133 -1.391 1.00 88.75 199 SER A CA 1
ATOM 1547 C C . SER A 1 199 ? 10.105 -2.535 -1.982 1.00 88.75 199 SER A C 1
ATOM 1549 O O . SER A 1 199 ? 10.242 -3.528 -1.266 1.00 88.75 199 SER A O 1
ATOM 1551 N N . ILE A 1 200 ? 9.908 -2.660 -3.304 1.00 88.44 200 ILE A N 1
ATOM 1552 C CA . ILE A 1 200 ? 9.734 -3.969 -3.974 1.00 88.44 200 ILE A CA 1
ATOM 1553 C C . ILE A 1 200 ? 10.955 -4.875 -3.750 1.00 88.44 200 ILE A C 1
ATOM 1555 O O . ILE A 1 200 ? 10.828 -6.079 -3.489 1.00 88.44 200 ILE A O 1
ATOM 1559 N N . GLY A 1 201 ? 12.161 -4.301 -3.804 1.00 82.81 201 GLY A N 1
ATOM 1560 C CA . GLY A 1 201 ? 13.404 -5.014 -3.518 1.00 82.81 201 GLY A CA 1
ATOM 1561 C C . GLY A 1 201 ? 13.413 -5.672 -2.134 1.00 82.81 201 GLY A C 1
ATOM 1562 O O . GLY A 1 201 ? 13.886 -6.804 -2.008 1.00 82.81 201 GLY A O 1
ATOM 1563 N N . GLN A 1 202 ? 12.827 -5.018 -1.129 1.00 85.38 202 GLN A N 1
ATOM 1564 C CA . GLN A 1 202 ? 12.824 -5.463 0.266 1.00 85.38 202 GLN A CA 1
ATOM 1565 C C . GLN A 1 202 ? 11.730 -6.477 0.624 1.00 85.38 202 GLN A C 1
ATOM 1567 O O . GLN A 1 202 ? 11.857 -7.133 1.660 1.00 85.38 202 GLN A O 1
ATOM 1572 N N . LEU A 1 203 ? 10.708 -6.649 -0.224 1.00 85.31 203 LEU A N 1
ATOM 1573 C CA . LEU A 1 203 ? 9.596 -7.565 0.053 1.00 85.31 203 LEU A CA 1
ATOM 1574 C C . LEU A 1 203 ? 10.087 -8.991 0.300 1.00 85.31 203 LEU A C 1
ATOM 1576 O O . LEU A 1 203 ? 10.826 -9.563 -0.503 1.00 85.31 203 LEU A O 1
ATOM 1580 N N . ARG A 1 204 ? 9.657 -9.592 1.400 1.00 84.38 204 ARG A N 1
ATOM 1581 C CA . ARG A 1 204 ? 10.024 -10.959 1.790 1.00 84.38 204 ARG A CA 1
ATOM 1582 C C . ARG A 1 204 ? 8.998 -11.968 1.313 1.00 84.38 204 ARG A C 1
ATOM 1584 O O . ARG A 1 204 ? 9.340 -13.122 1.087 1.00 84.38 204 ARG A O 1
ATOM 1591 N N . GLN A 1 205 ? 7.750 -11.528 1.180 1.00 82.81 205 GLN A N 1
ATOM 1592 C CA . GLN A 1 205 ? 6.617 -12.386 0.845 1.00 82.81 205 GLN A CA 1
ATOM 1593 C C . GLN A 1 205 ? 6.451 -12.627 -0.661 1.00 82.81 205 GLN A C 1
ATOM 1595 O O . GLN A 1 205 ? 5.654 -13.471 -1.060 1.00 82.81 205 GLN A O 1
ATOM 1600 N N . ILE A 1 206 ? 7.176 -11.888 -1.502 1.00 82.94 206 ILE A N 1
ATOM 1601 C CA . ILE A 1 206 ? 7.109 -11.995 -2.962 1.00 82.94 206 ILE A CA 1
ATOM 1602 C C . ILE A 1 206 ? 8.416 -12.604 -3.470 1.00 82.94 206 ILE A C 1
ATOM 1604 O O . ILE A 1 206 ? 9.501 -12.129 -3.121 1.00 82.94 206 ILE A O 1
ATOM 1608 N N . ALA A 1 207 ? 8.317 -13.662 -4.278 1.00 84.06 207 ALA A N 1
ATOM 1609 C CA . ALA A 1 207 ? 9.483 -14.336 -4.835 1.00 84.06 207 ALA A CA 1
ATOM 1610 C C . ALA A 1 207 ? 10.252 -13.413 -5.789 1.00 84.06 207 ALA A C 1
ATOM 1612 O O . ALA A 1 207 ? 9.713 -12.445 -6.325 1.00 84.06 207 ALA A O 1
ATOM 1613 N N . LYS A 1 208 ? 11.532 -13.714 -6.020 1.00 82.06 208 LYS A N 1
ATOM 1614 C CA . LYS A 1 208 ? 12.365 -12.919 -6.932 1.00 82.06 208 LYS A CA 1
ATOM 1615 C C . LYS A 1 208 ? 11.773 -12.861 -8.347 1.00 82.06 208 LYS A C 1
ATOM 1617 O O . LYS A 1 208 ? 11.783 -11.786 -8.940 1.00 82.06 208 LYS A O 1
ATOM 1622 N N . ASP A 1 209 ? 11.234 -13.974 -8.833 1.00 82.69 209 ASP A N 1
ATOM 1623 C CA . ASP A 1 209 ? 10.648 -14.067 -10.173 1.00 82.69 209 ASP A CA 1
ATOM 1624 C C . ASP A 1 209 ? 9.346 -13.255 -10.263 1.00 82.69 209 ASP A C 1
ATOM 1626 O O . ASP A 1 209 ? 9.182 -12.468 -11.187 1.00 82.69 209 ASP A O 1
ATOM 1630 N N . ASP A 1 210 ? 8.487 -13.312 -9.239 1.00 84.75 210 ASP A N 1
ATOM 1631 C CA . ASP A 1 210 ? 7.260 -12.501 -9.162 1.00 84.75 210 ASP A CA 1
ATOM 1632 C C . ASP A 1 210 ? 7.566 -10.985 -9.161 1.00 84.75 210 ASP A C 1
ATOM 1634 O O . ASP A 1 210 ? 6.863 -10.182 -9.785 1.00 84.75 210 ASP A O 1
ATOM 1638 N N . LYS A 1 211 ? 8.643 -10.569 -8.473 1.00 86.38 211 LYS A N 1
ATOM 1639 C CA . LYS A 1 211 ? 9.126 -9.177 -8.518 1.00 86.38 211 LYS A CA 1
ATOM 1640 C C . LYS A 1 211 ? 9.570 -8.805 -9.927 1.00 86.38 211 LYS A C 1
ATOM 1642 O O . LYS A 1 211 ? 9.225 -7.725 -10.396 1.00 86.38 211 LYS A O 1
ATOM 1647 N N . LEU A 1 212 ? 10.320 -9.691 -10.587 1.00 82.62 212 LEU A N 1
ATOM 1648 C CA . LEU A 1 212 ? 10.791 -9.481 -11.953 1.00 82.62 212 LEU A CA 1
ATOM 1649 C C . LEU A 1 212 ? 9.620 -9.295 -12.920 1.00 82.62 212 LEU A C 1
ATOM 1651 O O . LEU A 1 212 ? 9.573 -8.280 -13.608 1.00 82.62 212 LEU A O 1
ATOM 1655 N N . SER A 1 213 ? 8.626 -10.181 -12.866 1.00 86.75 213 SER A N 1
ATOM 1656 C CA . SER A 1 213 ? 7.413 -10.075 -13.681 1.00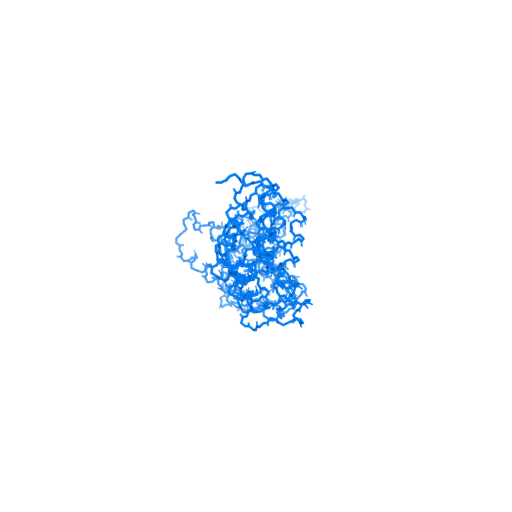 86.75 213 SER A CA 1
ATOM 1657 C C . SER A 1 213 ? 6.628 -8.788 -13.417 1.00 86.75 213 SER A C 1
ATOM 1659 O O . SER A 1 213 ? 6.042 -8.221 -14.335 1.00 86.75 213 SER A O 1
ATOM 1661 N N . THR A 1 214 ? 6.636 -8.277 -12.180 1.00 89.06 214 THR A N 1
ATOM 1662 C CA . THR A 1 214 ? 6.015 -6.979 -11.857 1.00 89.06 214 THR A CA 1
ATOM 1663 C C . THR A 1 214 ? 6.720 -5.828 -12.577 1.00 89.06 214 THR A C 1
ATOM 1665 O O . THR A 1 214 ? 6.059 -4.936 -13.112 1.00 89.06 214 THR A O 1
ATOM 1668 N N . TYR A 1 215 ? 8.055 -5.847 -12.611 1.00 86.06 215 TYR A N 1
ATOM 1669 C CA . TYR A 1 215 ? 8.836 -4.842 -13.327 1.00 86.06 215 TYR A CA 1
ATOM 1670 C C . TYR A 1 215 ? 8.636 -4.940 -14.837 1.00 86.06 215 TYR A C 1
ATOM 1672 O O . TYR A 1 215 ? 8.391 -3.919 -15.472 1.00 86.06 215 TYR A O 1
ATOM 1680 N N . GLU A 1 216 ? 8.696 -6.147 -15.399 1.00 85.50 216 GLU A N 1
ATOM 1681 C CA . GLU A 1 216 ? 8.475 -6.401 -16.828 1.00 85.50 216 GLU A CA 1
ATOM 1682 C C . GLU A 1 216 ? 7.088 -5.918 -17.268 1.00 85.50 216 GLU A C 1
ATOM 1684 O O . GLU A 1 216 ? 6.973 -5.165 -18.231 1.00 85.50 216 GLU A O 1
ATOM 1689 N N . ALA A 1 217 ? 6.042 -6.223 -16.495 1.00 90.25 217 ALA A N 1
ATOM 1690 C CA . ALA A 1 217 ? 4.687 -5.766 -16.793 1.00 90.25 217 ALA A CA 1
ATOM 1691 C C . ALA A 1 217 ? 4.538 -4.233 -16.733 1.00 90.25 217 ALA A C 1
ATOM 1693 O O . ALA A 1 217 ? 3.826 -3.651 -17.553 1.00 90.25 217 ALA A O 1
ATOM 1694 N N . ALA A 1 218 ? 5.188 -3.562 -15.773 1.00 91.25 218 ALA A N 1
ATOM 1695 C CA . ALA A 1 218 ? 5.195 -2.096 -15.711 1.00 91.25 218 ALA A CA 1
ATOM 1696 C C . ALA A 1 218 ? 5.931 -1.495 -16.919 1.00 91.25 218 ALA A C 1
ATOM 1698 O O . ALA A 1 218 ? 5.517 -0.481 -17.481 1.00 91.25 218 ALA A O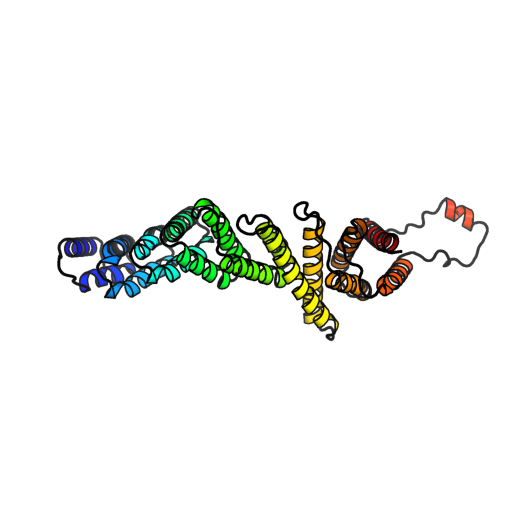 1
ATOM 1699 N N . MET A 1 219 ? 7.010 -2.149 -17.334 1.00 87.75 219 MET A N 1
ATOM 1700 C CA . MET A 1 219 ? 7.840 -1.756 -18.460 1.00 87.75 219 MET A CA 1
ATOM 1701 C C . MET A 1 219 ? 7.126 -1.894 -19.804 1.00 87.75 219 MET A C 1
ATOM 1703 O O . MET A 1 219 ? 7.168 -0.959 -20.603 1.00 87.75 219 MET A O 1
ATOM 1707 N N . ASP A 1 220 ? 6.412 -2.995 -20.031 1.00 90.81 220 ASP A N 1
ATOM 1708 C CA . ASP A 1 220 ? 5.586 -3.183 -21.227 1.00 90.81 220 ASP A CA 1
ATOM 1709 C C . ASP A 1 220 ? 4.499 -2.105 -21.341 1.00 90.81 220 ASP A C 1
ATOM 1711 O O . ASP A 1 220 ? 4.250 -1.565 -22.422 1.00 90.81 220 ASP A O 1
ATOM 1715 N N . GLU A 1 221 ? 3.879 -1.736 -20.217 1.00 92.75 221 GLU A N 1
ATOM 1716 C CA . GLU A 1 221 ? 2.864 -0.681 -20.174 1.00 92.75 221 GLU A CA 1
ATOM 1717 C C . GLU A 1 221 ? 3.458 0.702 -20.488 1.00 92.75 221 GLU A C 1
ATOM 1719 O O . GLU A 1 221 ? 2.888 1.454 -21.284 1.00 92.75 221 GLU A O 1
ATOM 1724 N N . LEU A 1 222 ? 4.638 1.018 -19.944 1.00 91.62 222 LEU A N 1
ATOM 1725 C CA . LEU A 1 222 ? 5.360 2.257 -20.248 1.00 91.62 222 LEU A CA 1
ATOM 1726 C C . LEU A 1 222 ? 5.832 2.328 -21.708 1.00 91.62 222 LEU A C 1
ATOM 1728 O O . LEU A 1 222 ? 5.770 3.398 -22.319 1.00 91.62 222 LEU A O 1
ATOM 1732 N N . VAL A 1 223 ? 6.286 1.214 -22.293 1.00 91.25 223 VAL A N 1
ATOM 1733 C CA . VAL A 1 223 ? 6.652 1.147 -23.719 1.00 91.25 223 VAL A CA 1
ATOM 1734 C C . VAL A 1 223 ? 5.434 1.378 -24.587 1.00 91.25 223 VAL A C 1
ATOM 1736 O O . VAL A 1 223 ? 5.481 2.215 -25.486 1.00 91.25 223 VAL A O 1
ATOM 1739 N N . LYS A 1 224 ? 4.327 0.687 -24.301 1.00 92.00 224 LYS A N 1
ATOM 1740 C CA . LYS A 1 224 ? 3.077 0.860 -25.040 1.00 92.00 224 LYS A CA 1
ATOM 1741 C C . LYS A 1 224 ? 2.625 2.322 -25.012 1.00 92.00 224 LYS A C 1
ATOM 1743 O O . LYS A 1 224 ? 2.448 2.919 -26.071 1.00 92.00 224 LYS A O 1
ATOM 1748 N N . LYS A 1 225 ? 2.548 2.916 -23.817 1.00 90.81 225 LYS A N 1
ATOM 1749 C CA . LYS A 1 225 ? 2.209 4.333 -23.627 1.00 90.81 225 LYS A CA 1
ATOM 1750 C C . LYS A 1 225 ? 3.174 5.254 -24.376 1.00 90.81 225 LYS A C 1
ATOM 1752 O O . LYS A 1 225 ? 2.763 6.216 -25.013 1.00 90.81 225 LYS A O 1
ATOM 1757 N N . GLY A 1 226 ? 4.468 4.955 -24.332 1.00 88.75 226 GLY A N 1
ATOM 1758 C CA . GLY A 1 226 ? 5.492 5.734 -25.017 1.00 88.75 226 GLY A CA 1
ATOM 1759 C C . GLY A 1 226 ? 5.407 5.675 -26.541 1.00 88.75 226 GLY A C 1
ATOM 1760 O O . GLY A 1 226 ? 5.753 6.651 -27.202 1.00 88.75 226 GLY A O 1
ATOM 1761 N N . THR A 1 227 ? 4.996 4.536 -27.097 1.00 89.00 227 THR A N 1
ATOM 1762 C CA . THR A 1 227 ? 4.783 4.346 -28.539 1.00 89.00 227 THR A CA 1
ATOM 1763 C C . THR A 1 227 ? 3.522 5.069 -29.014 1.00 89.00 227 THR A C 1
ATOM 1765 O O . THR A 1 227 ? 3.521 5.647 -30.096 1.00 89.00 227 THR A O 1
ATOM 1768 N N . GLU A 1 228 ? 2.471 5.097 -28.194 1.00 89.25 228 GLU A N 1
ATOM 1769 C CA . GLU A 1 228 ? 1.260 5.886 -28.457 1.00 89.25 228 GLU A CA 1
ATOM 1770 C C . GLU A 1 228 ? 1.583 7.391 -28.467 1.00 89.25 228 GLU A C 1
ATOM 1772 O O . GLU A 1 228 ? 1.328 8.069 -29.460 1.00 89.25 228 GLU A O 1
ATOM 1777 N N . LEU A 1 229 ? 2.285 7.886 -27.439 1.00 87.00 229 LEU A N 1
ATOM 1778 C CA . LEU A 1 229 ? 2.745 9.284 -27.350 1.00 87.00 229 LEU A CA 1
ATOM 1779 C C . LEU A 1 229 ? 3.688 9.691 -28.492 1.00 87.00 229 LEU A C 1
ATOM 1781 O O . LEU A 1 229 ? 3.809 10.866 -28.827 1.00 87.00 229 LEU A O 1
ATOM 1785 N N . ASP A 1 230 ? 4.387 8.723 -29.074 1.00 83.50 230 ASP A N 1
ATOM 1786 C CA . ASP A 1 230 ? 5.277 8.924 -30.210 1.00 83.50 230 ASP A CA 1
ATOM 1787 C C . ASP A 1 230 ? 4.549 9.191 -31.526 1.00 83.50 230 ASP A C 1
ATOM 1789 O O . ASP A 1 230 ? 5.144 9.808 -32.416 1.00 83.50 230 ASP A O 1
ATOM 1793 N N . ALA A 1 231 ? 3.328 8.669 -31.658 1.00 83.25 231 ALA A N 1
ATOM 1794 C CA . ALA A 1 231 ? 2.480 8.807 -32.834 1.00 83.25 231 ALA A CA 1
ATOM 1795 C C . ALA A 1 231 ? 1.624 10.084 -32.790 1.00 83.25 231 ALA A C 1
ATOM 1797 O O . ALA A 1 231 ? 1.145 10.537 -33.829 1.00 83.25 231 ALA A O 1
ATOM 1798 N N . GLU A 1 232 ? 1.434 10.664 -31.605 1.00 81.12 232 GLU A N 1
ATOM 1799 C CA . GLU A 1 232 ? 0.659 11.885 -31.396 1.00 81.12 232 GLU A CA 1
ATOM 1800 C C . GLU A 1 232 ? 1.429 13.156 -31.802 1.00 81.12 232 GLU A C 1
ATOM 1802 O O . GLU A 1 232 ? 2.651 13.260 -31.660 1.00 81.12 232 GLU A O 1
ATOM 1807 N N . GLU A 1 233 ? 0.704 14.175 -32.280 1.00 72.50 233 GLU A N 1
ATOM 1808 C CA . GLU A 1 233 ? 1.284 15.503 -32.501 1.00 72.50 233 GLU A CA 1
ATOM 1809 C C . GLU A 1 233 ? 1.711 16.139 -31.168 1.00 72.50 233 GLU A C 1
ATOM 1811 O O . GLU A 1 233 ? 0.991 16.110 -30.166 1.00 72.50 233 GLU A O 1
ATOM 1816 N N . ARG A 1 234 ? 2.902 16.749 -31.147 1.00 69.38 234 ARG A N 1
ATOM 1817 C CA . ARG A 1 234 ? 3.466 17.325 -29.921 1.00 69.38 234 ARG A CA 1
ATOM 1818 C C . ARG A 1 234 ? 2.769 18.627 -29.536 1.00 69.38 234 ARG A C 1
ATOM 1820 O O . ARG A 1 234 ? 3.078 19.692 -30.066 1.00 69.38 234 ARG A O 1
ATOM 1827 N N . THR A 1 235 ? 1.902 18.548 -28.536 1.00 75.06 235 THR A N 1
ATOM 1828 C CA . THR A 1 235 ? 1.455 19.704 -27.748 1.00 75.06 235 THR A CA 1
ATOM 1829 C C . THR A 1 235 ? 2.418 19.956 -26.580 1.00 75.06 235 THR A C 1
ATOM 1831 O O . THR A 1 235 ? 3.261 19.114 -26.257 1.00 75.06 235 THR A O 1
ATOM 1834 N N . LYS A 1 236 ? 2.318 21.125 -25.930 1.00 71.00 236 LYS A N 1
ATOM 1835 C CA . LYS A 1 236 ? 3.146 21.449 -24.754 1.00 71.00 236 LYS A CA 1
ATOM 1836 C C . LYS A 1 236 ? 2.947 20.424 -23.625 1.00 71.00 236 LYS A C 1
ATOM 1838 O O . LYS A 1 236 ? 3.934 19.958 -23.066 1.00 71.00 236 LYS A O 1
ATOM 1843 N N . ASP A 1 237 ? 1.701 20.029 -23.374 1.00 71.19 237 ASP A N 1
ATOM 1844 C CA . ASP A 1 237 ? 1.338 19.080 -22.314 1.00 71.19 237 ASP A CA 1
ATOM 1845 C C . ASP A 1 237 ? 1.782 17.648 -22.664 1.00 71.19 237 ASP A C 1
ATOM 1847 O O . ASP A 1 237 ? 2.406 16.964 -21.850 1.00 71.19 237 ASP A O 1
ATOM 1851 N N . ASN A 1 238 ? 1.587 17.217 -23.918 1.00 77.25 238 ASN A N 1
ATOM 1852 C CA . ASN A 1 238 ? 2.037 15.897 -24.374 1.00 77.25 238 ASN A CA 1
ATOM 1853 C C . ASN A 1 238 ? 3.567 15.767 -24.365 1.00 77.25 238 ASN A C 1
ATOM 1855 O O . ASN A 1 238 ? 4.089 14.675 -24.148 1.00 77.25 238 ASN A O 1
ATOM 1859 N N . SER A 1 239 ? 4.305 16.867 -24.557 1.00 76.75 239 SER A N 1
ATOM 1860 C CA . SER A 1 239 ? 5.770 16.850 -24.510 1.00 76.75 239 SER A CA 1
ATOM 1861 C C . SER A 1 239 ? 6.314 16.552 -23.111 1.00 76.75 239 SER A C 1
ATOM 1863 O O . SER A 1 239 ? 7.332 15.870 -22.996 1.00 76.75 239 SER A O 1
ATOM 1865 N N . GLU A 1 240 ? 5.675 17.052 -22.053 1.00 81.31 240 GLU A N 1
ATOM 1866 C CA . GLU A 1 240 ? 6.093 16.775 -20.674 1.00 81.31 240 GLU A CA 1
ATOM 1867 C C . GLU A 1 240 ? 5.783 15.324 -20.288 1.00 81.31 240 GLU A C 1
ATOM 1869 O O . GLU A 1 240 ? 6.652 14.612 -19.781 1.00 81.31 240 GLU A O 1
ATOM 1874 N N . ILE A 1 241 ? 4.582 14.849 -20.631 1.00 81.62 241 ILE A N 1
ATOM 1875 C CA . ILE A 1 241 ? 4.161 13.457 -20.416 1.00 81.62 241 ILE A CA 1
ATOM 1876 C C . ILE A 1 241 ? 5.097 12.489 -21.154 1.00 81.62 241 ILE A C 1
ATOM 1878 O O . ILE A 1 241 ? 5.520 11.478 -20.591 1.00 81.62 241 ILE A O 1
ATOM 1882 N N . PHE A 1 242 ? 5.470 12.819 -22.392 1.00 83.12 242 PHE A N 1
ATOM 1883 C CA . PHE A 1 242 ? 6.421 12.057 -23.196 1.00 83.12 242 PHE A CA 1
ATOM 1884 C C . PHE A 1 242 ? 7.795 11.932 -22.528 1.00 83.12 242 PHE A C 1
ATOM 1886 O O . PHE A 1 242 ? 8.327 10.825 -22.400 1.00 83.12 242 PHE A O 1
ATOM 1893 N N . VAL A 1 243 ? 8.369 13.053 -22.078 1.00 81.31 243 VAL A N 1
ATOM 1894 C CA . VAL A 1 243 ? 9.680 13.054 -21.414 1.00 81.31 243 VAL A CA 1
ATOM 1895 C C . VAL A 1 243 ? 9.620 12.269 -20.107 1.00 81.31 243 VAL A C 1
ATOM 1897 O O . VAL A 1 243 ? 10.497 11.439 -19.867 1.00 81.31 243 VAL A O 1
ATOM 1900 N N . ASN A 1 244 ? 8.570 12.454 -19.303 1.00 83.25 244 ASN A N 1
ATOM 1901 C CA . ASN A 1 244 ? 8.383 11.712 -18.056 1.00 83.25 244 ASN A CA 1
ATOM 1902 C C . ASN A 1 244 ? 8.274 10.201 -18.301 1.00 83.25 244 ASN A C 1
ATOM 1904 O O . ASN A 1 244 ? 8.925 9.424 -17.604 1.00 83.25 244 ASN A O 1
ATOM 1908 N N . ASN A 1 245 ? 7.549 9.775 -19.341 1.00 87.75 245 ASN A N 1
ATOM 1909 C CA . ASN A 1 245 ? 7.450 8.362 -19.705 1.00 87.75 245 ASN A CA 1
ATOM 1910 C C . ASN A 1 245 ? 8.820 7.759 -20.053 1.00 87.75 245 ASN A C 1
ATOM 1912 O O . ASN A 1 245 ? 9.175 6.698 -19.544 1.00 87.75 245 ASN A O 1
ATOM 1916 N N . ILE A 1 246 ? 9.625 8.447 -20.874 1.00 84.94 246 ILE A N 1
ATOM 1917 C CA . ILE A 1 246 ? 10.990 7.992 -21.186 1.00 84.94 246 ILE A CA 1
ATOM 1918 C C . ILE A 1 246 ? 11.837 7.913 -19.918 1.00 84.94 246 ILE A C 1
ATOM 1920 O O . ILE A 1 246 ? 12.539 6.927 -19.708 1.00 84.94 246 ILE A O 1
ATOM 1924 N N . ARG A 1 247 ? 11.770 8.935 -19.065 1.00 82.69 247 ARG A N 1
ATOM 1925 C CA . ARG A 1 247 ? 12.564 9.003 -17.838 1.00 82.69 247 ARG A CA 1
ATOM 1926 C C . ARG A 1 247 ? 12.216 7.839 -16.892 1.00 82.69 247 ARG A C 1
ATOM 1928 O O . ARG A 1 247 ? 13.129 7.237 -16.327 1.00 82.69 247 ARG A O 1
ATOM 1935 N N . ASN A 1 248 ? 10.941 7.455 -16.799 1.00 84.88 248 ASN A N 1
ATOM 1936 C CA . ASN A 1 248 ? 10.488 6.291 -16.026 1.00 84.88 248 ASN A CA 1
ATOM 1937 C C . ASN A 1 248 ? 11.023 4.970 -16.596 1.00 84.88 248 ASN A C 1
ATOM 1939 O O . ASN A 1 248 ? 11.572 4.161 -15.846 1.00 84.88 248 ASN A O 1
ATOM 1943 N N . VAL A 1 249 ? 10.963 4.789 -17.920 1.00 87.94 249 VAL A N 1
ATOM 1944 C CA . VAL A 1 249 ? 11.555 3.626 -18.604 1.00 87.94 249 VAL A CA 1
ATOM 1945 C C . VAL A 1 249 ? 13.055 3.519 -18.311 1.00 87.94 249 VAL A C 1
ATOM 1947 O O . VAL A 1 249 ? 13.535 2.481 -17.860 1.00 87.94 249 VAL A O 1
ATOM 1950 N N . VAL A 1 250 ? 13.801 4.606 -18.521 1.00 83.38 250 VAL A N 1
ATOM 1951 C CA . VAL A 1 250 ? 15.257 4.667 -18.313 1.00 83.38 250 VAL A CA 1
ATOM 1952 C C . VAL A 1 250 ? 15.620 4.311 -16.872 1.00 83.38 250 VAL A C 1
ATOM 1954 O O . VAL A 1 250 ? 16.513 3.496 -16.644 1.00 83.38 250 VAL A O 1
ATOM 1957 N N . LYS A 1 251 ? 14.913 4.873 -15.887 1.00 79.12 251 LYS A N 1
ATOM 1958 C CA . LYS A 1 251 ? 15.153 4.586 -14.466 1.00 79.12 251 LYS A CA 1
ATOM 1959 C C . LYS A 1 251 ? 14.930 3.123 -14.114 1.00 79.12 251 LYS A C 1
ATOM 1961 O O . LYS A 1 251 ? 15.760 2.539 -13.416 1.00 79.12 251 LYS A O 1
ATOM 1966 N N . LEU A 1 252 ? 13.845 2.534 -14.612 1.00 82.00 252 LEU A N 1
ATOM 1967 C CA . LEU A 1 252 ? 13.552 1.123 -14.400 1.00 82.00 252 LEU A CA 1
ATOM 1968 C C . LEU A 1 252 ? 14.645 0.237 -15.002 1.00 82.00 252 LEU A C 1
ATOM 1970 O O . LEU A 1 252 ? 15.200 -0.590 -14.280 1.00 82.00 252 LEU A O 1
ATOM 1974 N N . VAL A 1 253 ? 15.042 0.462 -16.264 1.00 82.06 253 VAL A N 1
ATOM 1975 C CA . VAL A 1 253 ? 16.141 -0.304 -16.887 1.00 82.06 253 VAL A CA 1
ATOM 1976 C C . VAL A 1 253 ? 17.432 -0.153 -16.089 1.00 82.06 253 VAL A C 1
ATOM 1978 O O . VAL A 1 253 ? 18.100 -1.151 -15.823 1.00 82.06 253 VAL A O 1
ATOM 1981 N N . LEU A 1 254 ? 17.787 1.068 -15.679 1.00 76.00 254 LEU A N 1
ATOM 1982 C CA . LEU A 1 254 ? 19.015 1.316 -14.926 1.00 76.00 254 LEU A CA 1
ATOM 1983 C C . LEU A 1 254 ? 19.029 0.529 -13.616 1.00 76.00 254 LEU A C 1
ATOM 1985 O O . LEU A 1 254 ? 20.023 -0.113 -13.290 1.00 76.00 254 LEU A O 1
ATOM 1989 N N . ILE A 1 255 ? 17.927 0.547 -12.870 1.00 71.94 255 ILE A N 1
ATOM 1990 C CA . ILE A 1 255 ? 17.841 -0.148 -11.587 1.00 71.94 255 ILE A CA 1
ATOM 1991 C C . ILE A 1 255 ? 17.910 -1.663 -11.781 1.00 71.94 255 ILE A C 1
ATOM 1993 O O . ILE A 1 255 ? 18.641 -2.317 -11.038 1.00 71.94 255 ILE A O 1
ATOM 1997 N N . LEU A 1 256 ? 17.228 -2.214 -12.786 1.00 75.00 256 LEU A N 1
ATOM 1998 C CA . LEU A 1 256 ? 17.271 -3.649 -13.083 1.00 75.00 256 LEU A CA 1
ATOM 1999 C C . LEU A 1 256 ? 18.658 -4.106 -13.558 1.00 75.00 256 LEU A C 1
ATOM 2001 O O . LEU A 1 256 ? 19.126 -5.161 -13.139 1.00 75.00 256 LEU A O 1
ATOM 2005 N N . SER A 1 257 ? 19.332 -3.287 -14.368 1.00 70.50 257 SER A N 1
ATOM 2006 C CA . SER A 1 257 ? 20.641 -3.609 -14.957 1.00 70.50 257 SER A CA 1
ATOM 2007 C C . SER A 1 257 ? 21.805 -3.401 -13.978 1.00 70.50 257 SER A C 1
ATOM 2009 O O . SER A 1 257 ? 22.816 -4.092 -14.058 1.00 70.50 257 SER A O 1
ATOM 2011 N N . VAL A 1 258 ? 21.687 -2.449 -13.041 1.00 63.06 258 VAL A N 1
ATOM 2012 C CA . VAL A 1 258 ? 22.774 -2.065 -12.118 1.00 63.06 258 VAL A CA 1
ATOM 2013 C C . VAL A 1 258 ? 22.619 -2.684 -10.725 1.00 63.06 258 VAL A C 1
ATOM 2015 O O . VAL A 1 258 ? 23.629 -2.973 -10.073 1.00 63.06 258 VAL A O 1
ATOM 2018 N N . ARG A 1 259 ? 21.397 -2.921 -10.213 1.00 62.62 259 ARG A N 1
ATOM 2019 C CA . ARG A 1 259 ? 21.255 -3.551 -8.888 1.00 62.62 259 ARG A CA 1
ATOM 2020 C C . ARG A 1 259 ? 21.634 -5.029 -8.955 1.00 62.62 259 ARG A C 1
ATOM 2022 O O . ARG A 1 259 ? 20.934 -5.863 -9.519 1.00 62.62 259 ARG A O 1
ATOM 2029 N N . ALA A 1 260 ? 22.680 -5.367 -8.202 1.00 45.59 260 ALA A N 1
ATOM 2030 C CA . ALA A 1 260 ? 23.233 -6.710 -8.021 1.00 45.59 260 ALA A CA 1
ATOM 2031 C C . ALA A 1 260 ? 22.240 -7.805 -7.562 1.00 45.59 260 ALA A C 1
ATOM 2033 O O . ALA A 1 260 ? 22.620 -8.975 -7.523 1.00 45.59 260 ALA A O 1
ATOM 2034 N N . ALA A 1 261 ? 20.994 -7.468 -7.210 1.00 48.19 261 ALA A N 1
ATOM 2035 C CA . ALA A 1 261 ? 19.957 -8.438 -6.861 1.00 48.19 261 ALA A CA 1
ATOM 2036 C C . ALA A 1 261 ? 19.372 -9.160 -8.094 1.00 48.19 261 ALA A C 1
ATOM 2038 O O . ALA A 1 261 ? 18.914 -10.299 -7.967 1.00 48.19 261 ALA A O 1
ATOM 2039 N N . ILE A 1 262 ? 19.438 -8.552 -9.288 1.00 54.91 262 ILE A N 1
ATOM 2040 C CA . ILE A 1 262 ? 18.868 -9.083 -10.538 1.00 54.91 262 ILE A CA 1
ATOM 2041 C C . ILE A 1 262 ? 19.973 -9.187 -11.603 1.00 54.91 262 ILE A C 1
ATOM 2043 O O . ILE A 1 262 ? 19.859 -8.679 -12.707 1.00 54.91 262 ILE A O 1
ATOM 2047 N N . ARG A 1 263 ? 21.071 -9.883 -11.274 1.00 53.22 263 ARG A N 1
ATOM 2048 C CA . ARG A 1 263 ? 22.234 -10.130 -12.164 1.00 53.22 263 ARG A CA 1
ATOM 2049 C C . ARG A 1 263 ? 21.930 -10.861 -13.488 1.00 53.22 263 ARG A C 1
ATOM 2051 O O . ARG A 1 263 ? 22.858 -11.229 -14.193 1.00 53.22 263 ARG A O 1
ATOM 2058 N N . SER A 1 264 ? 20.665 -11.114 -13.792 1.00 62.88 264 SER A N 1
ATOM 2059 C CA . SER A 1 264 ? 20.197 -11.829 -14.978 1.00 62.88 264 SER A CA 1
ATOM 2060 C C . SER A 1 264 ? 19.131 -11.052 -15.749 1.00 62.88 264 SER A C 1
ATOM 2062 O O . SER A 1 264 ? 18.496 -11.634 -16.623 1.00 62.88 264 SER A O 1
ATOM 2064 N N . TYR A 1 265 ? 18.872 -9.781 -15.407 1.00 76.31 265 TYR A N 1
ATOM 2065 C CA . TYR A 1 265 ? 17.928 -8.992 -16.190 1.00 76.31 265 TYR A CA 1
ATOM 2066 C C . TYR A 1 265 ? 18.498 -8.774 -17.588 1.00 76.31 265 TYR A C 1
ATOM 2068 O O . TYR A 1 265 ? 19.563 -8.181 -17.744 1.00 76.31 265 TYR A O 1
ATOM 2076 N N . THR A 1 266 ? 17.766 -9.264 -18.581 1.00 81.88 266 THR A N 1
ATOM 2077 C CA . THR A 1 266 ? 18.013 -8.992 -19.992 1.00 81.88 266 THR A CA 1
ATOM 2078 C C . THR A 1 266 ? 16.875 -8.105 -20.455 1.00 81.88 266 THR A C 1
ATOM 2080 O O . THR A 1 266 ? 15.713 -8.472 -20.310 1.00 81.88 266 THR A O 1
ATOM 2083 N N . MET A 1 267 ? 17.196 -6.913 -20.950 1.00 85.06 267 MET A N 1
ATOM 2084 C CA . MET A 1 267 ? 16.193 -5.984 -21.451 1.00 85.06 267 MET A CA 1
ATOM 2085 C C . MET A 1 267 ? 15.447 -6.616 -22.639 1.00 85.06 267 MET A C 1
ATOM 2087 O O . MET A 1 267 ? 16.098 -6.920 -23.638 1.00 85.06 267 MET A O 1
ATOM 2091 N N . PRO A 1 268 ? 14.113 -6.785 -22.568 1.00 85.25 268 PRO A N 1
ATOM 2092 C CA . PRO A 1 268 ? 13.355 -7.428 -23.638 1.00 85.25 268 PRO A CA 1
ATOM 2093 C C . PRO A 1 268 ? 13.422 -6.662 -24.961 1.00 85.25 268 PRO A C 1
ATOM 2095 O O . PRO A 1 268 ? 13.583 -5.437 -24.984 1.00 85.25 268 PRO A O 1
ATOM 2098 N N . LYS A 1 269 ? 13.207 -7.365 -26.073 1.00 86.50 269 LYS A N 1
ATOM 2099 C CA . LYS A 1 269 ? 13.299 -6.812 -27.430 1.00 86.50 269 LYS A CA 1
ATOM 2100 C C . LYS A 1 269 ? 12.363 -5.630 -27.689 1.00 86.50 269 LYS A C 1
ATOM 2102 O O . LYS A 1 269 ? 12.745 -4.670 -28.365 1.00 86.50 269 LYS A O 1
ATOM 2107 N N . SER A 1 270 ? 11.149 -5.669 -27.139 1.00 85.75 270 SER A N 1
ATOM 2108 C CA . SER A 1 270 ? 10.171 -4.571 -27.212 1.00 85.75 270 SER A CA 1
ATOM 2109 C C . SER A 1 270 ? 10.732 -3.286 -26.596 1.00 85.75 270 SER A C 1
ATOM 2111 O O . SER A 1 270 ? 10.636 -2.204 -27.179 1.00 85.75 270 SER A O 1
ATOM 2113 N N . MET A 1 271 ? 11.382 -3.424 -25.442 1.00 85.19 271 MET A N 1
ATOM 2114 C CA . MET A 1 271 ? 12.005 -2.334 -24.706 1.00 85.19 271 MET A CA 1
ATOM 2115 C C . MET A 1 271 ? 13.246 -1.804 -25.414 1.00 85.19 271 MET A C 1
ATOM 2117 O O . MET A 1 271 ? 13.408 -0.589 -25.545 1.00 85.19 271 MET A O 1
ATOM 2121 N N . ALA A 1 272 ? 14.103 -2.709 -25.893 1.00 85.69 272 ALA A N 1
ATOM 2122 C CA . ALA A 1 272 ? 15.272 -2.352 -26.681 1.00 85.69 272 ALA A CA 1
ATOM 2123 C C . ALA A 1 272 ? 14.846 -1.514 -27.891 1.00 85.69 272 ALA A C 1
ATOM 2125 O O . ALA A 1 272 ? 15.281 -0.373 -28.037 1.00 85.69 272 ALA A O 1
ATOM 2126 N N . SER A 1 273 ? 13.911 -2.027 -28.693 1.00 87.25 273 SER A N 1
ATOM 2127 C CA . SER A 1 273 ? 13.393 -1.342 -29.882 1.00 87.25 273 SER A CA 1
ATOM 2128 C C . SER A 1 273 ? 12.829 0.042 -29.543 1.00 87.25 273 SER A C 1
ATOM 2130 O O . SER A 1 273 ? 13.144 1.028 -30.212 1.00 87.25 273 SER A O 1
ATOM 2132 N N . TYR A 1 274 ? 12.066 0.151 -28.451 1.00 88.69 274 TYR A N 1
ATOM 2133 C CA . TYR A 1 274 ? 11.535 1.427 -27.981 1.00 88.69 274 TYR A CA 1
ATOM 2134 C C . TYR A 1 274 ? 12.631 2.429 -27.598 1.00 88.69 274 TYR A C 1
ATOM 2136 O O . TYR A 1 274 ? 12.611 3.562 -28.084 1.00 88.69 274 TYR A O 1
ATOM 2144 N N . LEU A 1 275 ? 13.597 2.047 -26.756 1.00 85.69 275 LEU A N 1
ATOM 2145 C CA . LEU A 1 275 ? 14.656 2.954 -26.300 1.00 85.69 275 LEU A CA 1
ATOM 2146 C C . LEU A 1 275 ? 15.607 3.353 -27.428 1.00 85.69 275 LEU A C 1
ATOM 2148 O O . LEU A 1 275 ? 15.946 4.533 -27.544 1.00 85.69 275 LEU A O 1
ATOM 2152 N N . PHE A 1 276 ? 15.990 2.409 -28.290 1.00 84.00 276 PHE A N 1
ATOM 2153 C CA . PHE A 1 276 ? 16.835 2.697 -29.446 1.00 84.00 276 PHE A CA 1
ATOM 2154 C C . PHE A 1 276 ? 16.147 3.645 -30.437 1.00 84.00 276 PHE A C 1
ATOM 2156 O O . PHE A 1 276 ? 16.792 4.571 -30.931 1.00 84.00 276 PHE A O 1
ATOM 2163 N N . SER A 1 277 ? 14.827 3.530 -30.641 1.00 84.62 277 SER A N 1
ATOM 2164 C CA . SER A 1 277 ? 14.072 4.483 -31.476 1.00 84.62 277 SER A CA 1
ATOM 2165 C C . SER A 1 277 ? 14.149 5.932 -30.962 1.00 84.62 277 SER A C 1
ATOM 2167 O O . SER A 1 277 ? 14.032 6.888 -31.734 1.00 84.62 277 SER A O 1
ATOM 2169 N N . LYS A 1 278 ? 14.403 6.141 -29.657 1.00 84.62 278 LYS A N 1
ATOM 2170 C CA . LYS A 1 278 ? 14.531 7.490 -29.079 1.00 84.62 278 LYS A CA 1
ATOM 2171 C C . LYS A 1 278 ? 15.824 8.191 -29.457 1.00 84.62 278 LYS A C 1
ATOM 2173 O O . LYS A 1 278 ? 15.867 9.415 -29.339 1.00 84.62 278 LYS A O 1
ATOM 2178 N N . LEU A 1 279 ? 16.831 7.472 -29.959 1.00 77.88 279 LEU A N 1
ATOM 2179 C CA . LEU A 1 279 ? 18.068 8.075 -30.462 1.00 77.88 279 LEU A CA 1
ATOM 2180 C C . LEU A 1 279 ? 17.783 9.129 -31.545 1.00 77.88 279 LEU A C 1
ATOM 2182 O O . LEU A 1 279 ? 18.387 10.199 -31.556 1.00 77.88 279 LEU A O 1
ATOM 2186 N N . GLU A 1 280 ? 16.772 8.889 -32.380 1.00 74.69 280 GLU A N 1
ATOM 2187 C CA . GLU A 1 280 ? 16.326 9.810 -33.437 1.00 74.69 280 GLU A CA 1
ATOM 2188 C C . GLU A 1 280 ? 15.677 11.079 -32.885 1.00 74.69 280 GLU A C 1
ATOM 2190 O O . GLU A 1 280 ? 15.721 12.150 -33.491 1.00 74.69 280 GLU A O 1
ATOM 2195 N N . LYS A 1 281 ? 15.072 10.955 -31.705 1.00 76.94 281 LYS A N 1
ATOM 2196 C CA . LYS A 1 281 ? 14.311 12.006 -31.034 1.00 76.94 281 LYS A CA 1
ATOM 2197 C C . LYS A 1 281 ? 15.138 12.733 -29.974 1.00 76.94 281 LYS A C 1
ATOM 2199 O O . LYS A 1 281 ? 14.629 13.687 -29.387 1.00 76.94 281 LYS A O 1
ATOM 2204 N N . LEU A 1 282 ? 16.412 12.366 -29.766 1.00 74.69 282 LEU A N 1
ATOM 2205 C CA . LEU A 1 282 ? 17.311 13.028 -28.810 1.00 74.69 282 LEU A CA 1
ATOM 2206 C C . LEU A 1 282 ? 17.334 14.553 -28.957 1.00 74.69 282 LEU A C 1
ATOM 2208 O O . LEU A 1 282 ? 17.193 15.215 -27.930 1.00 74.69 282 LEU A O 1
ATOM 2212 N N . PRO A 1 283 ? 17.420 15.155 -30.166 1.00 73.88 283 PRO A N 1
ATOM 2213 C CA . PRO A 1 283 ? 17.421 16.614 -30.308 1.00 73.88 283 PRO A CA 1
ATOM 2214 C C . PRO A 1 283 ? 16.181 17.306 -29.720 1.00 73.88 283 PRO A C 1
ATOM 2216 O O . PRO A 1 283 ? 16.230 18.495 -29.421 1.00 73.88 283 PRO A O 1
ATOM 2219 N N . GLN A 1 284 ? 15.089 16.564 -29.530 1.00 73.50 284 GLN A N 1
ATOM 2220 C CA . GLN A 1 284 ? 13.803 17.046 -29.029 1.00 73.50 284 GLN A CA 1
ATOM 2221 C C . GLN A 1 284 ? 13.615 16.800 -27.519 1.00 73.50 284 GLN A C 1
ATOM 2223 O O . GLN A 1 284 ? 12.555 17.100 -26.976 1.00 73.50 284 GLN A O 1
ATOM 2228 N N . ILE A 1 285 ? 14.607 16.205 -26.855 1.00 74.56 285 ILE A N 1
ATOM 2229 C CA . ILE A 1 285 ? 14.614 15.875 -25.422 1.00 74.56 285 ILE A CA 1
ATOM 2230 C C . ILE A 1 285 ? 15.553 16.856 -24.707 1.00 74.56 285 ILE A C 1
ATOM 2232 O O . ILE A 1 285 ? 16.512 17.322 -25.316 1.00 74.56 285 ILE A O 1
ATOM 2236 N N . HIS A 1 286 ? 15.320 17.206 -23.443 1.00 78.38 286 HIS A N 1
ATOM 2237 C CA . HIS A 1 286 ? 16.237 18.083 -22.706 1.00 78.38 286 HIS A CA 1
ATOM 2238 C C . HIS A 1 286 ? 17.595 17.397 -22.458 1.00 78.38 286 HIS A C 1
ATOM 2240 O O . HIS A 1 286 ? 17.658 16.183 -22.274 1.00 78.38 286 HIS A O 1
ATOM 2246 N N . TYR A 1 287 ? 18.695 18.158 -22.444 1.00 71.75 287 TYR A N 1
ATOM 2247 C CA . TYR A 1 287 ? 20.060 17.612 -22.361 1.00 71.75 287 TYR A CA 1
ATOM 2248 C C . TYR A 1 287 ? 20.280 16.663 -21.168 1.00 71.75 287 TYR A C 1
ATOM 2250 O O . TYR A 1 287 ? 20.886 15.604 -21.335 1.00 71.75 287 TYR A O 1
ATOM 2258 N N . SER A 1 288 ? 19.739 17.001 -19.991 1.00 72.94 288 SER A N 1
ATOM 2259 C CA . SER A 1 288 ? 19.824 16.152 -18.790 1.00 72.94 288 SER A CA 1
ATOM 2260 C C . SER A 1 288 ? 19.280 14.742 -19.029 1.00 72.94 288 SER A C 1
ATOM 2262 O O . SER A 1 288 ? 19.890 13.768 -18.607 1.00 72.94 288 SER A O 1
ATOM 2264 N N . ASP A 1 289 ? 18.179 14.628 -19.770 1.00 76.56 289 ASP A N 1
ATOM 2265 C CA . ASP A 1 289 ? 17.476 13.360 -19.979 1.00 76.56 289 ASP A CA 1
ATOM 2266 C C . ASP A 1 289 ? 18.126 12.538 -21.088 1.00 76.56 289 ASP A C 1
ATOM 2268 O O . ASP A 1 289 ? 18.182 11.312 -21.007 1.00 76.56 289 ASP A O 1
ATOM 2272 N N . ARG A 1 290 ? 18.699 13.211 -22.098 1.00 79.75 290 ARG A N 1
ATOM 2273 C CA . ARG A 1 290 ? 19.525 12.556 -23.127 1.00 79.75 290 ARG A CA 1
ATOM 2274 C C . ARG A 1 290 ? 20.681 11.791 -22.486 1.00 79.75 290 ARG A C 1
ATOM 2276 O O . ARG A 1 290 ? 20.968 10.664 -22.886 1.00 79.75 290 ARG A O 1
ATOM 2283 N N . LYS A 1 291 ? 21.334 12.400 -21.490 1.00 76.06 291 LYS A N 1
ATOM 2284 C CA . LYS A 1 291 ? 22.457 11.793 -20.766 1.00 76.06 291 LYS A CA 1
ATOM 2285 C C . LYS A 1 291 ? 22.045 10.491 -20.083 1.00 76.06 291 LYS A C 1
ATOM 2287 O O . LYS A 1 291 ? 22.774 9.506 -20.187 1.00 76.06 291 LYS A O 1
ATOM 2292 N N . ASP A 1 292 ? 20.891 10.476 -19.422 1.00 76.75 292 ASP A N 1
ATOM 2293 C CA . ASP A 1 292 ? 20.409 9.293 -18.708 1.00 76.75 292 ASP A CA 1
ATOM 2294 C C . ASP A 1 292 ? 20.021 8.163 -19.671 1.00 76.75 292 ASP A C 1
ATOM 2296 O O . ASP A 1 292 ? 20.418 7.017 -19.450 1.00 76.75 292 ASP A O 1
ATOM 2300 N N . ILE A 1 293 ? 19.350 8.485 -20.786 1.00 80.69 293 ILE A N 1
ATOM 2301 C CA . ILE A 1 293 ? 19.031 7.520 -21.855 1.00 80.69 293 ILE A CA 1
ATOM 2302 C C . ILE A 1 293 ? 20.311 6.854 -22.372 1.00 80.69 293 ILE A C 1
ATOM 2304 O O . ILE A 1 293 ? 20.412 5.629 -22.414 1.00 80.69 293 ILE A O 1
ATOM 2308 N N . LEU A 1 294 ? 21.316 7.652 -22.732 1.00 78.88 294 LEU A N 1
ATOM 2309 C CA . LEU A 1 294 ? 22.561 7.136 -23.299 1.00 78.88 294 LEU A CA 1
ATOM 2310 C C . LEU A 1 294 ? 23.409 6.382 -22.283 1.00 78.88 294 LEU A C 1
ATOM 2312 O O . LEU A 1 294 ? 24.069 5.414 -22.644 1.00 78.88 294 LEU A O 1
ATOM 2316 N N . LYS A 1 295 ? 23.384 6.790 -21.011 1.00 78.00 295 LYS A N 1
ATOM 2317 C CA . LYS A 1 295 ? 24.030 6.039 -19.932 1.00 78.00 295 LYS A CA 1
ATOM 2318 C C . LYS A 1 295 ? 23.420 4.647 -19.796 1.00 78.00 295 LYS A C 1
ATOM 2320 O O . LYS A 1 295 ? 24.165 3.680 -19.643 1.00 78.00 295 LYS A O 1
ATOM 2325 N N . VAL A 1 296 ? 22.093 4.540 -19.858 1.00 80.50 296 VAL A N 1
ATOM 2326 C CA . VAL A 1 296 ? 21.400 3.248 -19.824 1.00 80.50 296 VAL A CA 1
ATOM 2327 C C . VAL A 1 296 ? 21.751 2.408 -21.037 1.00 80.50 296 VAL A C 1
ATOM 2329 O O . VAL A 1 296 ? 22.215 1.290 -20.845 1.00 80.50 296 VAL A O 1
ATOM 2332 N N . LEU A 1 297 ? 21.615 2.956 -22.249 1.00 80.50 297 LEU A N 1
ATOM 2333 C CA . LEU A 1 297 ? 21.960 2.246 -23.482 1.00 80.50 297 LEU A CA 1
ATOM 2334 C C . LEU A 1 297 ? 23.410 1.749 -23.452 1.00 80.50 297 LEU A C 1
ATOM 2336 O O . LEU A 1 297 ? 23.643 0.571 -23.674 1.00 80.50 297 LEU A O 1
ATOM 2340 N N . ALA A 1 298 ? 24.366 2.596 -23.061 1.00 76.81 298 ALA A N 1
ATOM 2341 C CA . ALA A 1 298 ? 25.768 2.198 -22.942 1.00 76.81 298 ALA A CA 1
ATOM 2342 C C . ALA A 1 298 ? 25.993 1.104 -21.892 1.00 76.81 298 ALA A C 1
ATOM 2344 O O . ALA A 1 298 ? 26.876 0.269 -22.061 1.00 76.81 298 ALA A O 1
ATOM 2345 N N . THR A 1 299 ? 25.221 1.112 -20.803 1.00 78.12 299 THR A N 1
ATOM 2346 C CA . THR A 1 299 ? 25.315 0.090 -19.754 1.00 78.12 299 THR A CA 1
ATOM 2347 C C . THR A 1 299 ? 24.790 -1.252 -20.255 1.00 78.12 299 THR A C 1
ATOM 2349 O O . THR A 1 299 ? 25.490 -2.250 -20.123 1.00 78.12 299 THR A O 1
ATOM 2352 N N . VAL A 1 300 ? 23.591 -1.285 -20.845 1.00 77.94 300 VAL A N 1
ATOM 2353 C CA . VAL A 1 300 ? 22.977 -2.541 -21.310 1.00 77.94 300 VAL A CA 1
ATOM 2354 C C . VAL A 1 300 ? 23.709 -3.136 -22.506 1.00 77.94 300 VAL A C 1
ATOM 2356 O O . VAL A 1 300 ? 23.846 -4.353 -22.566 1.00 77.94 300 VAL A O 1
ATOM 2359 N N . THR A 1 301 ? 24.242 -2.306 -23.413 1.00 77.25 301 THR A N 1
ATOM 2360 C CA . THR A 1 301 ? 25.067 -2.805 -24.519 1.00 77.25 301 THR A CA 1
ATOM 2361 C C . THR A 1 301 ? 26.390 -3.346 -24.001 1.00 77.25 301 THR A C 1
ATOM 2363 O O . THR A 1 301 ? 26.775 -4.446 -24.367 1.00 77.25 301 THR A O 1
ATOM 2366 N N . TYR A 1 302 ? 27.066 -2.629 -23.095 1.00 76.62 302 TYR A N 1
ATOM 2367 C CA . TYR A 1 302 ? 28.333 -3.087 -22.515 1.00 76.62 302 TYR A CA 1
ATOM 2368 C C . TYR A 1 302 ? 28.200 -4.411 -21.750 1.00 76.62 302 TYR A C 1
ATOM 2370 O O . TYR A 1 302 ? 29.108 -5.237 -21.791 1.00 76.62 302 TYR A O 1
ATOM 2378 N N . LEU A 1 303 ? 27.088 -4.598 -21.036 1.00 74.56 303 LEU A N 1
ATOM 2379 C CA . LEU A 1 303 ? 26.807 -5.822 -20.287 1.00 74.56 303 LEU A CA 1
ATOM 2380 C C . LEU A 1 303 ? 26.262 -6.961 -21.158 1.00 74.56 303 LEU A C 1
ATOM 2382 O O . LEU A 1 303 ? 26.071 -8.051 -20.625 1.00 74.56 303 LEU A O 1
ATOM 2386 N N . ASP A 1 304 ? 25.993 -6.709 -22.443 1.00 76.38 304 ASP A N 1
ATOM 2387 C CA . ASP A 1 304 ? 25.282 -7.623 -23.346 1.00 76.38 304 ASP A CA 1
ATOM 2388 C C . ASP A 1 304 ? 23.969 -8.148 -22.729 1.00 76.38 304 ASP A C 1
ATOM 2390 O O . ASP A 1 304 ? 23.612 -9.320 -22.803 1.00 76.38 304 ASP A O 1
ATOM 2394 N N . SER A 1 305 ? 23.267 -7.258 -22.020 1.00 80.50 305 SER A N 1
ATOM 2395 C CA . SER A 1 305 ? 22.099 -7.586 -21.200 1.00 80.50 305 SER A CA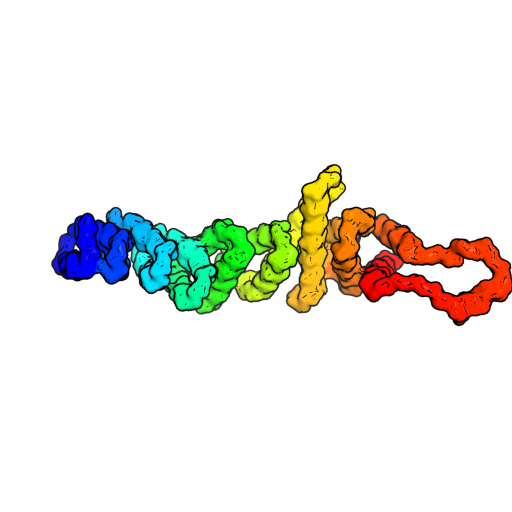 1
ATOM 2396 C C . SER A 1 305 ? 20.8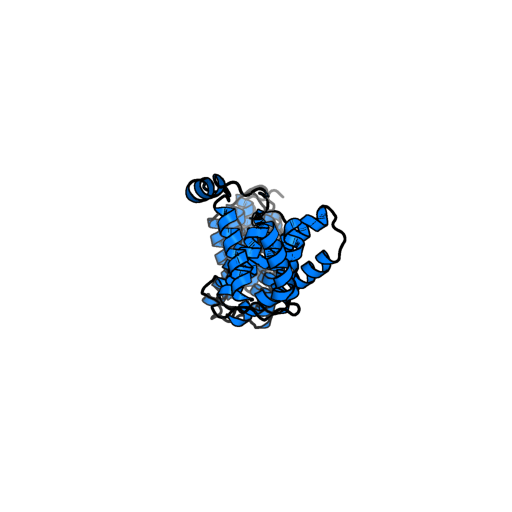08 -7.086 -21.850 1.00 80.50 305 SER A C 1
ATOM 2398 O O . SER A 1 305 ? 19.992 -6.415 -21.207 1.00 80.50 305 SER A O 1
ATOM 2400 N N . TYR A 1 306 ? 20.639 -7.344 -23.146 1.00 84.44 306 TYR A N 1
ATOM 2401 C CA . TYR A 1 306 ? 19.457 -6.962 -23.916 1.00 84.44 306 TYR A CA 1
ATOM 2402 C C . TYR A 1 306 ? 19.204 -7.931 -25.073 1.00 84.44 306 TYR A C 1
ATOM 2404 O O . TYR A 1 306 ? 20.127 -8.540 -25.601 1.00 84.44 306 TYR A O 1
ATOM 2412 N N . GLU A 1 307 ? 17.944 -8.065 -25.471 1.00 85.50 307 GLU A N 1
ATOM 2413 C CA . GLU A 1 307 ? 17.576 -8.753 -26.703 1.00 85.50 307 GLU A CA 1
ATOM 2414 C C . GLU A 1 307 ? 17.698 -7.797 -27.891 1.00 85.50 307 GLU A C 1
ATOM 2416 O O . GLU A 1 307 ? 17.308 -6.625 -27.813 1.00 85.50 307 GLU A O 1
ATOM 2421 N N . GLU A 1 308 ? 18.212 -8.310 -29.007 1.00 82.00 308 GLU A N 1
ATOM 2422 C CA . GLU A 1 308 ? 18.443 -7.515 -30.207 1.00 82.00 308 GLU A CA 1
ATOM 2423 C C . GLU A 1 308 ? 17.151 -6.847 -30.723 1.00 82.00 308 GLU A C 1
ATOM 2425 O O . GLU A 1 308 ? 16.131 -7.525 -30.906 1.00 82.00 308 GLU A O 1
ATOM 2430 N N . PRO A 1 309 ? 17.175 -5.527 -30.983 1.00 81.62 309 PRO A N 1
ATOM 2431 C CA . PRO A 1 309 ? 16.029 -4.793 -31.515 1.00 81.62 309 PRO A CA 1
ATOM 2432 C C . PRO A 1 309 ? 15.663 -5.230 -32.943 1.00 81.62 309 PRO A C 1
ATOM 2434 O O . PRO A 1 309 ? 16.480 -5.777 -33.677 1.00 81.62 309 PRO A O 1
ATOM 2437 N N . ASP A 1 310 ? 14.419 -4.967 -33.356 1.00 75.44 310 ASP A N 1
ATOM 2438 C CA . ASP A 1 310 ? 13.923 -5.344 -34.694 1.00 75.44 310 ASP A CA 1
ATOM 2439 C C . ASP A 1 310 ? 14.593 -4.587 -35.848 1.00 75.44 310 ASP A C 1
ATOM 2441 O O . ASP A 1 310 ? 14.723 -5.117 -36.951 1.00 75.44 310 ASP A O 1
ATOM 2445 N N . ASP A 1 311 ? 14.986 -3.338 -35.609 1.00 75.12 311 ASP A N 1
ATOM 2446 C CA . ASP A 1 311 ? 15.512 -2.443 -36.635 1.00 75.12 311 ASP A CA 1
ATOM 2447 C C . ASP A 1 311 ? 16.843 -1.847 -36.192 1.00 75.12 311 ASP A C 1
ATOM 2449 O O . ASP A 1 311 ? 16.852 -0.989 -35.324 1.00 75.12 311 ASP A O 1
ATOM 2453 N N . PHE A 1 312 ? 17.951 -2.230 -36.829 1.00 74.44 312 PHE A N 1
ATOM 2454 C CA . PHE A 1 312 ? 19.288 -1.686 -36.561 1.00 74.44 312 PHE A CA 1
ATOM 2455 C C . PHE A 1 312 ? 19.565 -0.334 -37.239 1.00 74.44 312 PHE A C 1
ATOM 2457 O O . PHE A 1 312 ? 20.678 0.191 -37.141 1.00 74.44 312 PHE A O 1
ATOM 2464 N N . SER A 1 313 ? 18.582 0.282 -37.910 1.00 73.81 313 SER A N 1
ATOM 2465 C CA . SER A 1 313 ? 18.755 1.594 -38.549 1.00 73.81 313 SER A CA 1
ATOM 2466 C C . SER A 1 313 ? 19.180 2.686 -37.560 1.00 73.81 313 SER A C 1
ATOM 2468 O O . SER A 1 313 ? 19.860 3.639 -37.952 1.00 73.81 313 SER A O 1
ATOM 2470 N N . PHE A 1 314 ? 18.872 2.530 -36.266 1.00 68.44 314 PHE A N 1
ATOM 2471 C CA . PHE A 1 314 ? 19.343 3.443 -35.225 1.00 68.44 314 PHE A CA 1
ATOM 2472 C C . PHE A 1 314 ? 20.872 3.481 -35.110 1.00 68.44 314 PHE A C 1
ATOM 2474 O O . PHE A 1 314 ? 21.386 4.513 -34.700 1.00 68.44 314 PHE A O 1
ATOM 2481 N N . VAL A 1 315 ? 21.616 2.429 -35.488 1.00 69.56 315 VAL A N 1
ATOM 2482 C CA . VAL A 1 315 ? 23.094 2.424 -35.453 1.00 69.56 315 VAL A CA 1
ATOM 2483 C C . VAL A 1 315 ? 23.645 3.436 -36.456 1.00 69.56 315 VAL A C 1
ATOM 2485 O O . VAL A 1 315 ? 24.515 4.241 -36.123 1.00 69.56 315 VAL A O 1
ATOM 2488 N N . ILE A 1 316 ? 23.078 3.463 -37.666 1.00 71.62 316 ILE A N 1
ATOM 2489 C CA . ILE A 1 316 ? 23.423 4.441 -38.708 1.00 71.62 316 ILE A CA 1
ATOM 2490 C C . ILE A 1 316 ? 23.049 5.851 -38.240 1.00 71.62 316 ILE A C 1
ATOM 2492 O O . ILE A 1 316 ? 23.838 6.784 -38.362 1.00 71.62 316 ILE A O 1
ATOM 2496 N N . LYS A 1 317 ? 21.868 6.010 -37.637 1.00 69.94 317 LYS A N 1
ATOM 2497 C CA . LYS A 1 317 ? 21.403 7.311 -37.131 1.00 69.94 317 LYS A CA 1
ATOM 2498 C C . LYS A 1 317 ? 22.240 7.799 -35.945 1.00 69.94 317 LYS A C 1
ATOM 2500 O O . LYS A 1 317 ? 22.488 8.997 -35.825 1.00 69.94 317 LYS A O 1
ATOM 2505 N N . LEU A 1 318 ? 22.716 6.885 -35.100 1.00 67.94 318 LEU A N 1
ATOM 2506 C CA . LEU A 1 318 ? 23.643 7.166 -34.008 1.00 67.94 318 LEU A CA 1
ATOM 2507 C C . LEU A 1 318 ? 25.008 7.599 -34.544 1.00 67.94 318 LEU A C 1
ATOM 2509 O O . LEU A 1 318 ? 25.577 8.563 -34.040 1.00 67.94 318 LEU A O 1
ATOM 2513 N N . PHE A 1 319 ? 25.499 6.939 -35.593 1.00 70.81 319 PHE A N 1
ATOM 2514 C CA . PHE A 1 319 ? 26.713 7.338 -36.301 1.00 70.81 319 PHE A CA 1
ATOM 2515 C C . PHE A 1 319 ? 26.581 8.737 -36.917 1.00 70.81 319 PHE A C 1
ATOM 2517 O O . PHE A 1 319 ? 27.447 9.586 -36.716 1.00 70.81 319 PHE A O 1
ATOM 2524 N N . ASP A 1 320 ? 25.469 9.028 -37.595 1.00 69.38 320 ASP A N 1
ATOM 2525 C CA . ASP A 1 320 ? 25.191 10.361 -38.138 1.00 69.38 320 ASP A CA 1
ATOM 2526 C C . ASP A 1 320 ? 25.087 11.426 -37.041 1.00 69.38 320 ASP A C 1
ATOM 2528 O O . ASP A 1 320 ? 25.508 12.569 -37.234 1.00 69.38 320 ASP A O 1
ATOM 2532 N N . TYR A 1 321 ? 24.529 11.063 -35.885 1.00 68.81 321 TYR A N 1
ATOM 2533 C CA . TYR A 1 321 ? 24.462 11.930 -34.715 1.00 68.81 321 TYR A CA 1
ATOM 2534 C C . TYR A 1 321 ? 25.857 12.203 -34.132 1.00 68.81 321 TYR A C 1
ATOM 2536 O O . TYR A 1 321 ? 26.196 13.363 -33.910 1.00 68.81 321 TYR A O 1
ATOM 2544 N N . LEU A 1 322 ? 26.696 11.172 -33.970 1.00 68.56 322 LEU A N 1
ATOM 2545 C CA . LEU A 1 322 ? 28.101 11.301 -33.565 1.00 68.56 322 LEU A CA 1
ATOM 2546 C C . LEU A 1 322 ? 28.891 12.190 -34.524 1.00 68.56 322 LEU A C 1
ATOM 2548 O O . LEU A 1 322 ? 29.603 13.089 -34.086 1.00 68.56 322 LEU A O 1
ATOM 2552 N N . ARG A 1 323 ? 28.724 11.988 -35.834 1.00 70.44 323 ARG A N 1
ATOM 2553 C CA . ARG A 1 323 ? 29.406 12.776 -36.865 1.00 70.44 323 ARG A CA 1
ATOM 2554 C C . ARG A 1 323 ? 29.072 14.266 -36.780 1.00 70.44 323 ARG A C 1
ATOM 2556 O O . ARG A 1 323 ? 29.919 15.083 -37.100 1.00 70.44 323 ARG A O 1
ATOM 2563 N N . LYS A 1 324 ? 27.859 14.625 -36.345 1.00 68.88 324 LYS A N 1
ATOM 2564 C CA . LYS A 1 324 ? 27.458 16.027 -36.116 1.00 68.88 324 LYS A CA 1
ATOM 2565 C C . LYS A 1 324 ? 28.045 16.627 -34.837 1.00 68.88 324 LYS A C 1
ATOM 2567 O O . LYS A 1 324 ? 28.102 17.847 -34.733 1.00 68.88 324 LYS A O 1
ATOM 2572 N N . LEU A 1 325 ? 28.406 15.795 -33.860 1.00 65.25 325 LEU A N 1
ATOM 2573 C CA . LEU A 1 325 ? 29.005 16.229 -32.594 1.00 65.25 325 LEU A CA 1
ATOM 2574 C C . LEU A 1 325 ? 30.530 16.359 -32.678 1.00 65.25 325 LEU A C 1
ATOM 2576 O O . LEU A 1 325 ? 31.116 17.110 -31.905 1.00 65.25 325 LEU A O 1
ATOM 2580 N N . LEU A 1 326 ? 31.170 15.628 -33.592 1.00 64.38 326 LEU A N 1
ATOM 2581 C CA . LEU A 1 326 ? 32.608 15.698 -33.825 1.00 64.38 326 LEU A CA 1
ATOM 2582 C C . LEU A 1 326 ? 32.928 16.846 -34.803 1.00 64.38 326 LEU A C 1
ATOM 2584 O O . LEU A 1 326 ? 32.262 16.958 -35.834 1.00 64.38 326 LEU A O 1
ATOM 2588 N N . PRO A 1 327 ? 33.928 17.700 -34.517 1.00 58.38 327 PRO A N 1
ATOM 2589 C CA . PRO A 1 327 ? 34.330 18.754 -35.443 1.00 58.38 327 PRO A CA 1
ATOM 2590 C C . PRO A 1 327 ? 34.861 18.157 -36.753 1.00 58.38 327 PRO A C 1
ATOM 2592 O O . PRO A 1 327 ? 35.565 17.147 -36.746 1.00 58.38 327 PRO A O 1
ATOM 2595 N N . ASP A 1 328 ? 34.528 18.790 -37.880 1.00 52.72 328 ASP A N 1
ATOM 2596 C CA . ASP A 1 328 ? 34.999 18.370 -39.200 1.00 52.72 328 ASP A CA 1
ATOM 2597 C C . ASP A 1 328 ? 36.482 18.756 -39.367 1.00 52.72 328 ASP A C 1
ATOM 2599 O O . ASP A 1 328 ? 36.800 19.951 -39.381 1.00 52.72 328 ASP A O 1
ATOM 2603 N N . PRO A 1 329 ? 37.407 17.789 -39.515 1.00 52.09 329 PRO A N 1
ATOM 2604 C CA . PRO A 1 329 ? 38.827 18.087 -39.689 1.00 52.09 329 PRO A CA 1
ATOM 2605 C C . PRO A 1 329 ? 39.138 18.804 -41.013 1.00 52.09 329 PRO A C 1
ATOM 2607 O O . PRO A 1 329 ? 40.268 19.240 -41.212 1.00 52.09 329 PRO A O 1
ATOM 2610 N N . THR A 1 330 ? 38.172 18.930 -41.930 1.00 47.06 330 THR A N 1
ATOM 2611 C CA . THR A 1 330 ? 38.391 19.492 -43.272 1.00 47.06 330 THR A CA 1
ATOM 2612 C C . THR A 1 330 ? 37.906 20.934 -43.463 1.00 47.06 330 THR A C 1
ATOM 2614 O O . THR A 1 330 ? 38.033 21.480 -44.558 1.00 47.06 330 THR A O 1
ATOM 2617 N N . ALA A 1 331 ? 37.427 21.606 -42.408 1.00 44.75 331 ALA A N 1
ATOM 2618 C CA . ALA A 1 331 ? 36.927 22.986 -42.492 1.00 44.75 331 ALA A CA 1
ATOM 2619 C C . ALA A 1 331 ? 38.012 24.074 -42.714 1.00 44.75 331 ALA A C 1
ATOM 2621 O O . ALA A 1 331 ? 37.689 25.259 -42.789 1.00 44.75 331 ALA A O 1
ATOM 2622 N N . SER A 1 332 ? 39.287 23.706 -42.868 1.00 41.16 332 SER A N 1
ATOM 2623 C CA . SER A 1 332 ? 40.416 24.603 -43.159 1.00 41.16 332 SER A CA 1
ATOM 2624 C C . SER A 1 332 ? 41.045 24.291 -44.525 1.00 41.16 332 SER A C 1
ATOM 2626 O O . SER A 1 332 ? 42.185 23.848 -44.644 1.00 41.16 332 SER A O 1
ATOM 2628 N N . THR A 1 333 ? 40.322 24.550 -45.614 1.00 45.81 333 THR A N 1
ATOM 2629 C CA . THR A 1 333 ? 40.922 24.550 -46.957 1.00 45.81 333 THR A CA 1
ATOM 2630 C C . THR A 1 333 ? 41.814 25.780 -47.148 1.00 45.81 333 THR A C 1
ATOM 2632 O O . THR A 1 333 ? 41.329 26.780 -47.657 1.00 45.81 333 THR A O 1
ATOM 2635 N N . VAL A 1 334 ? 43.081 25.709 -46.722 1.00 40.56 334 VAL A N 1
ATOM 2636 C CA . VAL A 1 334 ? 44.312 26.128 -47.435 1.00 40.56 334 VAL A CA 1
ATOM 2637 C C . VAL A 1 334 ? 45.483 25.574 -46.613 1.00 40.56 334 VAL A C 1
ATOM 2639 O O . VAL A 1 334 ? 45.755 26.046 -45.513 1.00 40.56 334 VAL A O 1
ATOM 2642 N N . ILE A 1 335 ? 46.176 24.568 -47.144 1.00 45.09 335 ILE A N 1
ATOM 2643 C CA . ILE A 1 335 ? 47.403 24.035 -46.545 1.00 45.09 335 ILE A CA 1
ATOM 2644 C C . ILE A 1 335 ? 48.545 24.995 -46.918 1.00 45.09 335 ILE A C 1
ATOM 2646 O O . ILE A 1 335 ? 49.003 24.989 -48.057 1.00 45.09 335 ILE A O 1
ATOM 2650 N N . ASP A 1 336 ? 48.954 25.849 -45.979 1.00 41.75 336 ASP A N 1
ATOM 2651 C CA . ASP A 1 336 ? 50.257 26.534 -45.983 1.00 41.75 336 ASP A CA 1
ATOM 2652 C C . ASP A 1 336 ? 51.150 25.818 -44.958 1.00 41.75 336 ASP A C 1
ATOM 2654 O O . ASP A 1 336 ? 50.658 25.385 -43.915 1.00 41.75 336 ASP A O 1
ATOM 2658 N N . ASP A 1 337 ? 52.451 25.691 -45.221 1.00 43.41 337 ASP A N 1
ATOM 2659 C CA . ASP A 1 337 ? 53.403 24.894 -44.424 1.00 43.41 337 ASP A CA 1
ATOM 2660 C C . ASP A 1 337 ? 53.548 25.379 -42.964 1.00 43.41 337 ASP A C 1
ATOM 2662 O O . ASP A 1 337 ? 54.128 24.696 -42.123 1.00 43.41 337 ASP A O 1
ATOM 2666 N N . ARG A 1 338 ? 52.942 26.521 -42.613 1.00 42.47 338 ARG A N 1
ATOM 2667 C CA . ARG A 1 338 ? 52.776 26.990 -41.224 1.00 42.47 338 ARG A CA 1
ATOM 2668 C C . ARG A 1 338 ? 51.655 26.285 -40.446 1.00 42.47 338 ARG A C 1
ATOM 2670 O O . ARG A 1 338 ? 51.560 26.467 -39.236 1.00 42.47 338 ARG A O 1
ATOM 2677 N N . TYR A 1 339 ? 50.812 25.497 -41.113 1.00 39.69 339 TYR A N 1
ATOM 2678 C CA . TYR A 1 339 ? 49.686 24.778 -40.509 1.00 39.69 339 TYR A CA 1
ATOM 2679 C C . TYR A 1 339 ? 50.136 23.517 -39.752 1.00 39.69 339 TYR A C 1
ATOM 2681 O O . TYR A 1 339 ? 49.562 23.181 -38.719 1.00 39.69 339 TYR A O 1
ATOM 2689 N N . ILE A 1 340 ? 51.213 22.857 -40.197 1.00 40.91 340 ILE A N 1
ATOM 2690 C CA . ILE A 1 340 ? 51.749 21.668 -39.511 1.00 40.91 340 ILE A CA 1
ATOM 2691 C C . ILE A 1 340 ? 52.375 22.040 -38.156 1.00 40.91 340 ILE A C 1
ATOM 2693 O O . ILE A 1 340 ? 52.159 21.333 -37.173 1.00 40.91 340 ILE A O 1
ATOM 2697 N N . ASP A 1 341 ? 53.037 23.196 -38.056 1.00 35.34 341 ASP A N 1
ATOM 2698 C CA . ASP A 1 341 ? 53.565 23.694 -36.776 1.00 35.34 341 ASP A CA 1
ATOM 2699 C C . ASP A 1 341 ? 52.462 24.172 -35.810 1.00 35.34 341 ASP A C 1
ATOM 2701 O O . ASP A 1 341 ? 52.675 24.190 -34.594 1.00 35.34 341 ASP A O 1
ATOM 2705 N N . GLN A 1 342 ? 51.271 24.510 -36.325 1.00 36.62 342 GLN A N 1
ATOM 2706 C CA . GLN A 1 342 ? 50.094 24.836 -35.512 1.00 36.62 342 GLN A CA 1
ATOM 2707 C C . GLN A 1 342 ? 49.325 23.601 -35.031 1.00 36.62 342 GLN A C 1
ATOM 2709 O O . GLN A 1 342 ? 48.785 23.656 -33.937 1.00 36.62 342 GLN A O 1
ATOM 2714 N N . ILE A 1 343 ? 49.301 22.481 -35.763 1.00 37.56 343 ILE A N 1
ATOM 2715 C CA . ILE A 1 343 ? 48.656 21.242 -35.279 1.00 37.56 343 ILE A CA 1
ATOM 2716 C C . ILE A 1 343 ? 49.470 20.595 -34.148 1.00 37.56 343 ILE A C 1
ATOM 2718 O O . ILE A 1 343 ? 48.898 20.062 -33.203 1.00 37.56 343 ILE A O 1
ATOM 2722 N N . CYS A 1 344 ? 50.804 20.665 -34.204 1.00 33.66 344 CYS A N 1
ATOM 2723 C CA . CYS A 1 344 ? 51.659 20.101 -33.154 1.00 33.66 344 CYS A CA 1
ATOM 2724 C C . CYS A 1 344 ? 51.666 20.926 -31.852 1.00 33.66 344 CYS A C 1
ATOM 2726 O O . CYS A 1 344 ? 52.039 20.388 -30.813 1.00 33.66 344 CYS A O 1
ATOM 2728 N N . ASN A 1 345 ? 51.266 22.204 -31.897 1.00 35.34 345 ASN A N 1
ATOM 2729 C CA . ASN A 1 345 ? 51.309 23.126 -30.749 1.00 35.34 345 ASN A CA 1
ATOM 2730 C C . ASN A 1 345 ? 49.963 23.794 -30.413 1.00 35.34 345 ASN A C 1
ATOM 2732 O O . ASN A 1 345 ? 49.898 24.593 -29.482 1.00 35.34 345 ASN A O 1
ATOM 2736 N N . GLY A 1 346 ? 48.907 23.520 -31.173 1.00 29.83 346 GLY A N 1
ATOM 2737 C CA . GLY A 1 346 ? 47.580 24.095 -30.999 1.00 29.83 346 GLY A CA 1
ATOM 2738 C C . GLY A 1 346 ? 46.603 22.999 -30.631 1.00 29.83 346 GLY A C 1
ATOM 2739 O O . GLY A 1 346 ? 46.088 22.304 -31.504 1.00 29.83 346 GLY A O 1
ATOM 2740 N N . GLU A 1 347 ? 46.353 22.856 -29.333 1.00 32.03 347 GLU A N 1
ATOM 2741 C CA . GLU A 1 347 ? 45.171 22.171 -28.830 1.00 32.03 347 GLU A CA 1
ATOM 2742 C C . GLU A 1 347 ? 43.959 22.753 -29.565 1.00 32.03 347 GLU A C 1
ATOM 2744 O O . GLU A 1 347 ? 43.605 23.921 -29.395 1.00 32.03 347 GLU A O 1
ATOM 2749 N N . ALA A 1 348 ? 43.334 21.959 -30.436 1.00 34.59 348 ALA A N 1
ATOM 2750 C CA . ALA A 1 348 ? 41.952 22.209 -30.793 1.00 34.59 348 ALA A CA 1
ATOM 2751 C C . ALA A 1 348 ? 41.162 21.993 -29.498 1.00 34.59 348 ALA A C 1
ATOM 2753 O O . ALA A 1 348 ? 40.776 20.866 -29.190 1.00 34.59 348 ALA A O 1
ATOM 2754 N N . GLU A 1 349 ? 41.019 23.056 -28.703 1.00 31.91 349 GLU A N 1
ATOM 2755 C CA . GLU A 1 349 ? 40.144 23.113 -27.536 1.00 31.91 349 GLU A CA 1
ATOM 2756 C C . GLU A 1 349 ? 38.711 22.914 -28.031 1.00 31.91 349 GLU A C 1
ATOM 2758 O O . GLU A 1 349 ? 37.952 23.846 -28.295 1.00 31.91 349 GLU A O 1
ATOM 2763 N N . VAL A 1 350 ? 38.339 21.651 -28.206 1.00 41.66 350 VAL A N 1
ATOM 2764 C CA . VAL A 1 350 ? 36.948 21.255 -28.118 1.00 41.66 350 VAL A CA 1
ATOM 2765 C C . VAL A 1 350 ? 36.675 21.192 -26.627 1.00 41.66 350 VAL A C 1
ATOM 2767 O O . VAL A 1 350 ? 36.933 20.174 -25.986 1.00 41.66 350 VAL A O 1
ATOM 2770 N N . ASP A 1 351 ? 36.246 22.324 -26.073 1.00 35.00 351 ASP A N 1
ATOM 2771 C CA . ASP A 1 351 ? 35.890 22.460 -24.662 1.00 35.00 351 ASP A CA 1
ATOM 2772 C C . ASP A 1 351 ? 34.570 21.719 -24.407 1.00 35.00 351 ASP A C 1
ATOM 2774 O O . ASP A 1 351 ? 33.495 22.298 -24.254 1.00 35.00 351 ASP A O 1
ATOM 2778 N N . PHE A 1 352 ? 34.634 20.388 -24.470 1.00 44.56 352 PHE A N 1
ATOM 2779 C CA . PHE A 1 352 ? 33.585 19.538 -23.949 1.00 44.56 352 PHE A CA 1
ATOM 2780 C C . PHE A 1 352 ? 33.656 19.654 -22.432 1.00 44.56 352 PHE A C 1
ATOM 2782 O O . PHE A 1 352 ? 34.602 19.166 -21.810 1.00 44.56 352 PHE A O 1
ATOM 2789 N N . ASN A 1 353 ? 32.624 20.225 -21.814 1.00 47.53 353 ASN A N 1
ATOM 2790 C CA . ASN A 1 353 ? 32.464 20.081 -20.370 1.00 47.53 353 ASN A CA 1
ATOM 2791 C C . ASN A 1 353 ? 32.512 18.580 -20.014 1.00 47.53 353 ASN A C 1
ATOM 2793 O O . ASN A 1 353 ? 32.059 17.742 -20.794 1.00 47.53 353 ASN A O 1
ATOM 2797 N N . GLU A 1 354 ? 33.004 18.208 -18.828 1.00 45.16 354 GLU A N 1
ATOM 2798 C CA . GLU A 1 354 ? 33.175 16.802 -18.390 1.00 45.16 354 GLU A CA 1
ATOM 2799 C C . GLU A 1 354 ? 31.926 15.921 -18.645 1.00 45.16 354 GLU A C 1
ATOM 2801 O O . GLU A 1 354 ? 32.005 14.729 -18.956 1.00 45.16 354 GLU A O 1
ATOM 2806 N N . ILE A 1 355 ? 30.743 16.543 -18.591 1.00 43.47 355 ILE A N 1
ATOM 2807 C CA . ILE A 1 355 ? 29.443 15.927 -18.867 1.00 43.47 355 ILE A CA 1
ATOM 2808 C C . ILE A 1 355 ? 29.259 15.570 -20.355 1.00 43.47 355 ILE A C 1
ATOM 2810 O O . ILE A 1 355 ? 28.721 14.503 -20.656 1.00 43.47 355 ILE A O 1
ATOM 2814 N N . GLU A 1 356 ? 29.717 16.416 -21.278 1.00 51.84 356 GLU A N 1
ATOM 2815 C CA . GLU A 1 356 ? 29.691 16.186 -22.728 1.00 51.84 356 GLU A CA 1
ATOM 2816 C C . GLU A 1 356 ? 30.712 15.128 -23.158 1.00 51.84 356 GLU A C 1
ATOM 2818 O O . GLU A 1 356 ? 30.416 14.316 -24.035 1.00 51.84 356 GLU A O 1
ATOM 2823 N N . PHE A 1 357 ? 31.855 15.038 -22.475 1.00 56.91 357 PHE A N 1
ATOM 2824 C CA . PHE A 1 357 ? 32.821 13.964 -22.708 1.00 56.91 357 PHE A CA 1
ATOM 2825 C C . PHE A 1 357 ? 32.266 12.598 -22.279 1.00 56.91 357 PHE A C 1
ATOM 2827 O O . PHE A 1 357 ? 32.291 11.638 -23.050 1.00 56.91 357 PHE A O 1
ATOM 2834 N N . GLN A 1 358 ? 31.674 12.501 -21.081 1.00 56.00 358 GLN A N 1
ATOM 2835 C CA . GLN A 1 358 ? 31.034 11.263 -20.618 1.00 56.00 358 GLN A CA 1
ATOM 2836 C C . GLN A 1 358 ? 29.853 10.850 -21.513 1.00 56.00 358 GLN A C 1
ATOM 2838 O O . GLN A 1 358 ? 29.619 9.659 -21.733 1.00 56.00 358 GLN A O 1
ATOM 2843 N N . TYR A 1 359 ? 29.116 11.833 -22.033 1.00 56.94 359 TYR A N 1
ATOM 2844 C CA . TYR A 1 359 ? 28.058 11.645 -23.019 1.00 56.94 359 TYR A CA 1
ATOM 2845 C C . TYR A 1 359 ? 28.611 11.050 -24.321 1.00 56.94 359 TYR A C 1
ATOM 2847 O O . TYR A 1 359 ? 28.138 10.000 -24.751 1.00 56.94 359 TYR A O 1
ATOM 2855 N N . LEU A 1 360 ? 29.659 11.647 -24.897 1.00 58.41 360 LEU A N 1
ATOM 2856 C CA . LEU A 1 360 ? 30.311 11.173 -26.120 1.00 58.41 360 LEU A CA 1
ATOM 2857 C C . LEU A 1 360 ? 30.886 9.756 -25.953 1.00 58.41 360 LEU A C 1
ATOM 2859 O O . LEU A 1 360 ? 30.673 8.900 -26.808 1.00 58.41 360 LEU A O 1
ATOM 2863 N N . VAL A 1 361 ? 31.537 9.471 -24.819 1.00 62.41 361 VAL A N 1
ATOM 2864 C CA . VAL A 1 361 ? 32.056 8.135 -24.478 1.00 62.41 361 VAL A CA 1
ATOM 2865 C C . VAL A 1 361 ? 30.939 7.096 -24.433 1.00 62.41 361 VAL A C 1
ATOM 2867 O O . VAL A 1 361 ? 31.114 5.993 -24.946 1.00 62.41 361 VAL A O 1
ATOM 2870 N N . ASN A 1 362 ? 29.784 7.425 -23.848 1.00 62.44 362 ASN A N 1
ATOM 2871 C CA . ASN A 1 362 ? 28.646 6.507 -23.808 1.00 62.44 362 ASN A CA 1
ATOM 2872 C C . ASN A 1 362 ? 28.104 6.232 -25.214 1.00 62.44 362 ASN A C 1
ATOM 2874 O O . ASN A 1 362 ? 27.843 5.080 -25.544 1.00 62.44 362 ASN A O 1
ATOM 2878 N N . VAL A 1 363 ? 27.997 7.259 -26.061 1.00 61.75 363 VAL A N 1
ATOM 2879 C CA . VAL A 1 363 ? 27.542 7.097 -27.449 1.00 61.75 363 VAL A CA 1
ATOM 2880 C C . VAL A 1 363 ? 28.527 6.245 -28.264 1.00 61.75 363 VAL A C 1
ATOM 2882 O O . VAL A 1 363 ? 28.105 5.336 -28.975 1.00 61.75 363 VAL A O 1
ATOM 2885 N N . ILE A 1 364 ? 29.836 6.482 -28.122 1.00 64.62 364 ILE A N 1
ATOM 2886 C CA . ILE A 1 364 ? 30.886 5.687 -28.779 1.00 64.62 364 ILE A CA 1
ATOM 2887 C C . ILE A 1 364 ? 30.870 4.240 -28.282 1.00 64.62 364 ILE A C 1
ATOM 2889 O O . ILE A 1 364 ? 31.024 3.329 -29.086 1.00 64.62 364 ILE A O 1
ATOM 2893 N N . ARG A 1 365 ? 30.655 4.007 -26.980 1.00 64.06 365 ARG A N 1
ATOM 2894 C CA . ARG A 1 365 ? 30.522 2.653 -26.419 1.00 64.06 365 ARG A CA 1
ATOM 2895 C C . ARG A 1 365 ? 29.324 1.917 -27.001 1.00 64.06 365 ARG A C 1
ATOM 2897 O O . ARG A 1 365 ? 29.489 0.783 -27.425 1.00 64.06 365 ARG A O 1
ATOM 2904 N N . VAL A 1 366 ? 28.155 2.561 -27.066 1.00 63.97 366 VAL A N 1
ATOM 2905 C CA . VAL A 1 366 ? 26.968 1.977 -27.715 1.00 63.97 366 VAL A CA 1
ATOM 2906 C C . VAL A 1 366 ? 27.290 1.615 -29.163 1.00 63.97 366 VAL A C 1
ATOM 2908 O O . VAL A 1 366 ? 27.061 0.483 -29.567 1.00 63.97 366 VAL A O 1
ATOM 2911 N N . PHE A 1 367 ? 27.879 2.540 -29.925 1.00 65.19 367 PHE A N 1
ATOM 2912 C CA . PHE A 1 367 ? 28.226 2.298 -31.324 1.00 65.19 367 PHE A CA 1
ATOM 2913 C C . PHE A 1 367 ? 29.246 1.160 -31.493 1.00 65.19 367 PHE A C 1
ATOM 2915 O O . PHE A 1 367 ? 29.011 0.256 -32.281 1.00 65.19 367 PHE A O 1
ATOM 2922 N N . HIS A 1 368 ? 30.344 1.165 -30.732 1.00 63.53 368 HIS A N 1
ATOM 2923 C CA . HIS A 1 368 ? 31.390 0.141 -30.811 1.00 63.53 368 HIS A CA 1
ATOM 2924 C C . HIS A 1 368 ? 30.888 -1.245 -30.398 1.00 63.53 368 HIS A C 1
ATOM 2926 O O . HIS A 1 368 ? 31.373 -2.243 -30.910 1.00 63.53 368 HIS A O 1
ATOM 2932 N N . THR A 1 369 ? 29.984 -1.347 -29.426 1.00 62.41 369 THR A N 1
ATOM 2933 C CA . THR A 1 369 ? 29.466 -2.659 -29.016 1.00 62.41 369 THR A CA 1
ATOM 2934 C C . THR A 1 369 ? 28.458 -3.226 -30.019 1.00 62.41 369 THR A C 1
ATOM 2936 O O . THR A 1 369 ? 28.270 -4.435 -30.052 1.00 62.41 369 THR A O 1
ATOM 2939 N N . MET A 1 370 ? 27.817 -2.378 -30.828 1.00 60.16 370 MET A N 1
ATOM 2940 C CA . MET A 1 370 ? 26.785 -2.798 -31.786 1.00 60.16 370 MET A CA 1
ATOM 2941 C C . MET A 1 370 ? 27.271 -2.913 -33.239 1.00 60.16 370 MET A C 1
ATOM 2943 O O . MET A 1 370 ? 26.541 -3.464 -34.061 1.00 60.16 370 MET A O 1
ATOM 2947 N N . ALA A 1 371 ? 28.447 -2.368 -33.563 1.00 57.78 371 ALA A N 1
ATOM 2948 C CA . ALA A 1 371 ? 29.113 -2.477 -34.865 1.00 57.78 371 ALA A CA 1
ATOM 2949 C C . ALA A 1 371 ? 30.110 -3.640 -34.870 1.00 57.78 371 ALA A C 1
ATOM 2951 O O . ALA A 1 371 ? 30.196 -4.319 -35.919 1.00 57.78 371 ALA A O 1
#

Sequence (371 aa):
MNFDASALYEICQRLEDSHSKDSTDFQLCIDAIKSGDILAKKLAIQFTFRFFDLFPDKRAAALNALMSQLTVPDVEVRKLVIMGLPSTCRHNTDYVDQVGDVLAQLLNVDDKHELLLVKKSLSSVLSSHPKAALVAMYGAVVNAESVEEKLTILEFMDEKVNRLLNGELSPLMREKIAAIYKTMLVSAALDEAELILHSIGQLRQIAKDDKLSTYEAAMDELVKKGTELDAEERTKDNSEIFVNNIRNVVKLVLILSVRAAIRSYTMPKSMASYLFSKLEKLPQIHYSDRKDILKVLATVTYLDSYEEPDDFSFVIKLFDYLRKLLPDPTASTVIDDRYIDQICNGEAEVDFNEIEFQYLVNVIRVFHTMA

Foldseek 3Di:
DQQDPVLLVVLLVCVVPDPDPPVVSLVVLLVQCPHPDPNSNLSSLVSLLVCLVVCPVCNVSSLVSLLVQCPDPDPVSNLSSLQSLLSSCQPPVPCLLVSLLSLLLCCPPPDPSSNVSSLVSLLSSCLRPVPSSLVSLLVNLVVDDDLVSNLSSVLSVQVSCVPRVVQEDDPVSLVSNLVSLLVCLLPDDDVSNVVSLVSLVPRPNADPVSSVVSLVSSLVVLLVVLVVLVPDDDDPVSLVVNLRSLSSNLVSLCCCLPPPSNVQAAAEQSSVQSLLVCLLVLVVHDPVSLLSSLVSLLSNLVSVRYDHYPDPVSLVVLVVVLVVVDDDPPPDPDDDVVVVVCVVPPPPPPVQPPSNVSSSVSSVSSNVSVD